Protein AF-A0A7C2E315-F1 (afdb_monomer_lite)

Foldseek 3Di:
DVVVVVVVVVVVLLVLLVVLCVLLVHQSQLLVLQLCLQPNQQLQDADPQGQGGSNRHHPLQLVLLVNPDSSPSNSVSNSSSLLLSLLCVVVVNPNLLSQLCSPVNNVQCVVVVHRHPDPVSVVRSVSSVVSSPDDPDDDDDDPDDDDDDDDDDDDDDDPDPVVVVVSSVVSSVSSVVSVVVSVVVVVVVVVPVPPPDDD

pLDDT: mean 75.52, std 21.6, range [26.78, 97.81]

InterPro domains:
  IPR000189 Prokaryotic transglycosylase, active site [PS00922] (34-62)
  IPR008258 Transglycosylase SLT domain 1 [PF01464] (16-114)
  IPR023346 Lysozyme-like domain superfamily [SSF53955] (12-131)

Radius of gyration: 18.69 Å; chains: 1; bounding box: 43×40×68 Å

Organism: NCBI:txid42838

Structure (mmCIF, N/CA/C/O backbone):
data_AF-A0A7C2E315-F1
#
_entry.id   AF-A0A7C2E315-F1
#
loop_
_atom_site.group_PDB
_atom_site.id
_atom_site.type_symbol
_atom_site.label_atom_id
_atom_site.label_alt_id
_atom_site.label_comp_id
_atom_site.label_asym_id
_atom_site.label_entity_id
_atom_site.label_seq_id
_atom_site.pdbx_PDB_ins_code
_atom_site.Cartn_x
_atom_site.Cartn_y
_atom_site.Cartn_z
_atom_site.occupancy
_atom_site.B_iso_or_equiv
_atom_site.auth_seq_id
_atom_site.auth_comp_id
_atom_site.auth_asym_id
_atom_site.auth_atom_id
_atom_site.pdbx_PDB_model_num
ATOM 1 N N . LEU A 1 1 ? 27.684 11.900 -16.353 1.00 44.31 1 LEU A N 1
ATOM 2 C CA . LEU A 1 1 ? 27.296 10.515 -16.722 1.00 44.31 1 LEU A CA 1
ATOM 3 C C . LEU A 1 1 ? 26.263 9.872 -15.773 1.00 44.31 1 LEU A C 1
ATOM 5 O O . LEU A 1 1 ? 25.508 9.042 -16.247 1.00 44.31 1 LEU A O 1
ATOM 9 N N . ALA A 1 2 ? 26.117 10.285 -14.502 1.00 48.16 2 ALA A N 1
ATOM 10 C CA . ALA A 1 2 ? 25.129 9.702 -13.566 1.00 48.16 2 ALA A CA 1
ATOM 11 C C . ALA A 1 2 ? 23.642 10.093 -13.795 1.00 48.16 2 ALA A C 1
ATOM 13 O O . ALA A 1 2 ? 22.745 9.422 -13.300 1.00 48.16 2 ALA A O 1
ATOM 14 N N . ALA A 1 3 ? 23.353 11.158 -14.552 1.00 44.44 3 ALA A N 1
ATOM 15 C CA . ALA A 1 3 ? 21.984 11.661 -14.755 1.00 44.44 3 ALA A CA 1
ATOM 16 C C . ALA A 1 3 ? 21.168 10.916 -15.838 1.00 44.44 3 ALA A C 1
ATOM 18 O O . ALA A 1 3 ? 19.982 11.202 -16.015 1.00 44.44 3 ALA A O 1
ATOM 19 N N . ALA A 1 4 ? 21.799 10.015 -16.601 1.00 42.25 4 ALA A N 1
ATOM 20 C CA . ALA A 1 4 ? 21.120 9.185 -17.601 1.00 42.25 4 ALA A CA 1
ATOM 21 C C . ALA A 1 4 ? 20.518 7.929 -16.947 1.00 42.25 4 ALA A C 1
ATOM 23 O O . ALA A 1 4 ? 19.310 7.739 -17.013 1.00 42.25 4 ALA A O 1
ATOM 24 N N . SER A 1 5 ? 21.308 7.185 -16.158 1.00 55.22 5 SER A N 1
ATOM 25 C CA . SER A 1 5 ? 20.843 5.958 -15.487 1.00 55.22 5 SER A CA 1
ATOM 26 C C . SER A 1 5 ? 19.710 6.184 -14.478 1.00 55.22 5 SER A C 1
ATOM 28 O O . SER A 1 5 ? 18.857 5.318 -14.307 1.00 55.22 5 SER A O 1
ATOM 30 N N . GLY A 1 6 ? 19.663 7.352 -13.826 1.00 51.91 6 GLY A N 1
ATOM 31 C CA . GLY A 1 6 ? 18.557 7.725 -12.937 1.00 51.91 6 GLY A CA 1
ATOM 32 C C . GLY A 1 6 ? 17.237 7.973 -13.677 1.00 51.91 6 GLY A C 1
ATOM 33 O O . GLY A 1 6 ? 16.180 7.608 -13.169 1.00 51.91 6 GLY A O 1
ATOM 34 N N . ARG A 1 7 ? 17.291 8.540 -14.891 1.00 54.47 7 ARG A N 1
ATOM 35 C CA . ARG A 1 7 ? 16.107 8.751 -15.742 1.00 54.47 7 ARG A CA 1
ATOM 36 C C . ARG A 1 7 ? 15.636 7.456 -16.390 1.00 54.47 7 ARG A C 1
ATOM 38 O O . ARG A 1 7 ? 14.433 7.222 -16.423 1.00 54.47 7 ARG A O 1
ATOM 45 N N . ASP A 1 8 ? 16.562 6.600 -16.810 1.00 60.28 8 ASP A N 1
ATOM 46 C CA . ASP A 1 8 ? 16.239 5.293 -17.387 1.00 60.28 8 ASP A CA 1
ATOM 47 C C . ASP A 1 8 ? 15.566 4.392 -16.336 1.00 60.28 8 ASP A C 1
ATOM 49 O O . ASP A 1 8 ? 14.499 3.835 -16.591 1.00 60.28 8 ASP A O 1
ATOM 53 N N . ASN A 1 9 ? 16.085 4.362 -15.101 1.00 63.56 9 ASN A N 1
ATOM 54 C CA . ASN A 1 9 ? 15.448 3.650 -13.987 1.00 63.56 9 ASN A CA 1
ATOM 55 C C . ASN A 1 9 ? 14.090 4.247 -13.591 1.00 63.56 9 ASN A C 1
ATOM 57 O O . ASN A 1 9 ? 13.151 3.493 -13.350 1.00 63.56 9 ASN A O 1
ATOM 61 N N . ALA A 1 10 ? 13.953 5.577 -13.541 1.00 62.59 10 ALA A N 1
ATOM 62 C CA . ALA A 1 10 ? 12.668 6.217 -13.253 1.00 62.59 10 ALA A CA 1
ATOM 63 C C . ALA A 1 10 ? 11.622 5.905 -14.337 1.00 62.59 10 ALA A C 1
ATOM 65 O O . ALA A 1 10 ? 10.476 5.601 -14.014 1.00 62.59 10 ALA A O 1
ATOM 66 N N . SER A 1 11 ? 12.029 5.902 -15.612 1.00 70.12 11 SER A N 1
ATOM 67 C CA . SER A 1 11 ? 11.163 5.522 -16.732 1.00 70.12 11 SER A CA 1
ATOM 68 C C . SER A 1 11 ? 10.756 4.044 -16.686 1.00 70.12 11 SER A C 1
ATOM 70 O O . SER A 1 11 ? 9.619 3.716 -17.018 1.00 70.12 11 SER A O 1
ATOM 72 N N . GLY A 1 12 ? 11.647 3.164 -16.213 1.00 85.88 12 GLY A N 1
ATOM 73 C CA . GLY A 1 12 ? 11.356 1.749 -15.993 1.00 85.88 12 GLY A CA 1
ATOM 74 C C . GLY A 1 12 ? 10.381 1.525 -14.837 1.00 85.88 12 GLY A C 1
ATOM 75 O O . GLY A 1 12 ? 9.396 0.811 -14.999 1.00 85.88 12 GLY A O 1
ATOM 76 N N . LEU A 1 13 ? 10.593 2.174 -13.687 1.00 89.00 13 LEU A N 1
ATOM 77 C CA . LEU A 1 13 ? 9.667 2.079 -12.553 1.00 89.00 13 LEU A CA 1
ATOM 78 C C . LEU A 1 13 ? 8.276 2.625 -12.888 1.00 89.00 13 LEU A C 1
ATOM 80 O O . LEU A 1 13 ? 7.282 2.025 -12.486 1.00 89.00 13 LEU A O 1
ATOM 84 N N . GLU A 1 14 ? 8.187 3.735 -13.622 1.00 90.62 14 GLU A N 1
ATOM 85 C CA . GLU A 1 14 ? 6.900 4.318 -14.016 1.00 90.62 14 GLU A CA 1
ATOM 86 C C . GLU A 1 14 ? 6.069 3.339 -14.859 1.00 90.62 14 GLU A C 1
ATOM 88 O O . GLU A 1 14 ? 4.866 3.192 -14.634 1.00 90.62 14 GLU A O 1
ATOM 93 N N . GLN A 1 15 ? 6.706 2.610 -15.781 1.00 92.50 15 GLN A N 1
ATOM 94 C CA . GLN A 1 15 ? 6.040 1.561 -16.559 1.00 92.50 15 GLN A CA 1
ATOM 95 C C . GLN A 1 15 ? 5.524 0.434 -15.661 1.00 92.50 15 GLN A C 1
ATOM 97 O O . GLN A 1 15 ? 4.391 -0.014 -15.831 1.00 92.50 15 GLN A O 1
ATOM 102 N N . VAL A 1 16 ? 6.312 0.014 -14.667 1.00 94.81 16 VAL A N 1
ATOM 103 C CA . VAL A 1 16 ? 5.902 -1.021 -13.705 1.00 94.81 16 VAL A CA 1
ATOM 104 C C . VAL A 1 16 ? 4.712 -0.554 -12.865 1.00 94.81 16 VAL A C 1
ATOM 106 O O . VAL A 1 16 ? 3.745 -1.299 -12.719 1.00 94.81 16 VAL A O 1
ATOM 109 N N . PHE A 1 17 ? 4.733 0.683 -12.357 1.00 95.81 17 PHE A N 1
ATOM 110 C CA . PHE A 1 17 ? 3.600 1.261 -11.629 1.00 95.81 17 PHE A CA 1
ATOM 111 C C . PHE A 1 17 ? 2.350 1.356 -12.498 1.00 95.81 17 PHE A C 1
ATOM 113 O O . PHE A 1 17 ? 1.267 1.005 -12.037 1.00 95.81 17 PHE A O 1
ATOM 120 N N . THR A 1 18 ? 2.496 1.793 -13.748 1.00 95.44 18 THR A N 1
ATOM 121 C CA . THR A 1 18 ? 1.385 1.910 -14.700 1.00 95.44 18 THR A CA 1
ATOM 122 C C . THR A 1 18 ? 0.772 0.543 -14.992 1.00 95.44 18 THR A C 1
ATOM 124 O O . THR A 1 18 ? -0.444 0.383 -14.901 1.00 95.44 18 THR A O 1
ATOM 127 N N . ALA A 1 19 ? 1.606 -0.463 -15.267 1.00 94.12 19 ALA A N 1
ATOM 128 C CA . ALA A 1 19 ? 1.161 -1.827 -15.529 1.00 94.12 19 ALA A CA 1
ATOM 129 C C . ALA A 1 19 ? 0.460 -2.444 -14.310 1.00 94.12 19 ALA A C 1
ATOM 131 O O . ALA A 1 19 ? -0.630 -2.996 -14.444 1.00 94.12 19 ALA A O 1
ATOM 132 N N . ALA A 1 20 ? 1.036 -2.309 -13.111 1.00 95.19 20 ALA A N 1
ATOM 133 C CA . ALA A 1 20 ? 0.429 -2.816 -11.883 1.00 95.19 20 ALA A CA 1
ATOM 134 C C . ALA A 1 20 ? -0.887 -2.092 -11.550 1.00 95.19 20 ALA A C 1
ATOM 136 O O . ALA A 1 20 ? -1.881 -2.731 -11.210 1.00 95.19 20 ALA A O 1
ATOM 137 N N . ALA A 1 21 ? -0.927 -0.765 -11.684 1.00 95.38 21 ALA A N 1
ATOM 138 C CA . ALA A 1 21 ? -2.132 0.017 -11.428 1.00 95.38 21 ALA A CA 1
ATOM 139 C C . ALA A 1 21 ? -3.266 -0.356 -12.394 1.00 95.38 21 ALA A C 1
ATOM 141 O O . ALA A 1 21 ? -4.382 -0.617 -11.945 1.00 95.38 21 ALA A O 1
ATOM 142 N N . ALA A 1 22 ? -2.968 -0.471 -13.693 1.00 94.56 22 ALA A N 1
ATOM 143 C CA . ALA A 1 22 ? -3.925 -0.926 -14.698 1.00 94.56 22 ALA A CA 1
ATOM 144 C C . ALA A 1 22 ? -4.424 -2.347 -14.397 1.00 94.56 22 ALA A C 1
ATOM 146 O O . ALA A 1 22 ? -5.629 -2.591 -14.381 1.00 94.56 22 ALA A O 1
ATOM 147 N N . ARG A 1 23 ? -3.503 -3.264 -14.073 1.00 93.56 23 ARG A N 1
ATOM 148 C CA . ARG A 1 23 ? -3.803 -4.667 -13.767 1.00 93.56 23 ARG A CA 1
ATOM 149 C C . ARG A 1 23 ? -4.787 -4.828 -12.616 1.00 93.56 23 ARG A C 1
ATOM 151 O O . ARG A 1 23 ? -5.634 -5.706 -12.682 1.00 93.56 23 ARG A O 1
ATOM 158 N N . PHE A 1 24 ? -4.659 -4.020 -11.565 1.00 92.75 24 PHE A N 1
ATOM 159 C CA . PHE A 1 24 ? -5.459 -4.160 -10.345 1.00 92.75 24 PHE A CA 1
ATOM 160 C C . PHE A 1 24 ? -6.558 -3.100 -10.200 1.00 92.75 24 PHE A C 1
ATOM 162 O O . PHE A 1 24 ? -7.214 -3.050 -9.158 1.00 92.75 24 PHE A O 1
ATOM 169 N N . GLY A 1 25 ? -6.792 -2.270 -11.222 1.00 91.88 25 GLY A N 1
ATOM 170 C CA . GLY A 1 25 ? -7.830 -1.236 -11.195 1.00 91.88 25 GLY A CA 1
ATOM 171 C C . GLY A 1 25 ? -7.580 -0.181 -10.113 1.00 91.88 25 GLY A C 1
ATOM 172 O O . GLY A 1 25 ? -8.470 0.122 -9.315 1.00 91.88 25 GLY A O 1
ATOM 173 N N . LEU A 1 26 ? -6.348 0.326 -10.048 1.00 94.88 26 LEU A N 1
ATOM 174 C CA . LEU A 1 26 ? -5.913 1.382 -9.135 1.00 94.88 26 LEU A CA 1
ATOM 175 C C . LEU A 1 26 ? -5.575 2.656 -9.910 1.00 94.88 26 LEU A C 1
ATOM 177 O O . LEU A 1 26 ? -5.148 2.608 -11.061 1.00 94.88 26 LEU A O 1
ATOM 181 N N . ARG A 1 27 ? -5.669 3.807 -9.238 1.00 94.38 27 ARG A N 1
ATOM 182 C CA . ARG A 1 27 ? -5.036 5.038 -9.726 1.00 94.38 27 ARG A CA 1
ATOM 183 C C . ARG A 1 27 ? -3.519 4.903 -9.589 1.00 94.38 27 ARG A C 1
ATOM 185 O O . ARG A 1 27 ? -3.026 4.582 -8.504 1.00 94.38 27 ARG A O 1
ATOM 192 N N . VAL A 1 28 ? -2.771 5.167 -10.658 1.00 95.44 28 VAL A N 1
ATOM 193 C CA . VAL A 1 28 ? -1.300 5.058 -10.647 1.00 95.44 28 VAL A CA 1
ATOM 194 C C . VAL A 1 28 ? -0.661 6.067 -9.684 1.00 95.44 28 VAL A C 1
ATOM 196 O O . VAL A 1 28 ? 0.362 5.787 -9.059 1.00 95.44 28 VAL A O 1
ATOM 199 N N . GLU A 1 29 ? -1.295 7.223 -9.491 1.00 94.81 29 GLU A N 1
ATOM 200 C CA . GLU A 1 29 ? -0.889 8.254 -8.533 1.00 94.81 29 GLU A CA 1
ATOM 201 C C . GLU A 1 29 ? -0.981 7.749 -7.094 1.00 94.81 29 GLU A C 1
ATOM 203 O O . GLU A 1 29 ? -0.074 7.996 -6.302 1.00 94.81 29 GLU A O 1
ATOM 208 N N . LEU A 1 30 ? -2.037 7.000 -6.757 1.00 95.88 30 LEU A N 1
ATOM 209 C CA . LEU A 1 30 ? -2.201 6.418 -5.425 1.00 95.88 30 LEU A CA 1
ATOM 210 C C . LEU A 1 30 ? -1.118 5.372 -5.150 1.00 95.88 30 LEU A C 1
ATOM 212 O O . LEU A 1 30 ? -0.484 5.403 -4.097 1.00 95.88 30 LEU A O 1
ATOM 216 N N . LEU A 1 31 ? -0.866 4.479 -6.109 1.00 96.88 31 LEU A N 1
ATOM 217 C CA . LEU A 1 31 ? 0.137 3.427 -5.953 1.00 96.88 31 LEU A CA 1
ATOM 218 C C . LEU A 1 31 ? 1.556 4.005 -5.803 1.00 96.88 31 LEU A C 1
ATOM 220 O O . LEU A 1 31 ? 2.302 3.591 -4.914 1.00 96.88 31 LEU A O 1
ATOM 224 N N . ARG A 1 32 ? 1.915 5.018 -6.605 1.00 95.56 32 ARG A N 1
ATOM 225 C CA . ARG A 1 32 ? 3.188 5.743 -6.443 1.00 95.56 32 ARG A CA 1
ATOM 226 C C . ARG A 1 32 ? 3.269 6.498 -5.127 1.00 95.56 32 ARG A C 1
ATOM 228 O O . ARG A 1 32 ? 4.334 6.522 -4.517 1.00 95.56 32 ARG A O 1
ATOM 235 N N . ALA A 1 33 ? 2.177 7.118 -4.691 1.00 95.38 33 ALA A N 1
ATOM 236 C CA . ALA A 1 33 ? 2.135 7.833 -3.423 1.00 95.38 33 ALA A CA 1
ATOM 237 C C . ALA A 1 33 ? 2.406 6.895 -2.239 1.00 95.38 33 ALA A C 1
ATOM 239 O O . ALA A 1 33 ? 3.176 7.261 -1.350 1.00 95.38 33 ALA A O 1
ATOM 240 N N . VAL A 1 34 ? 1.853 5.675 -2.266 1.00 96.88 34 VAL A N 1
ATOM 241 C CA . VAL A 1 34 ? 2.183 4.618 -1.299 1.00 96.88 34 VAL A CA 1
ATOM 242 C C . VAL A 1 34 ? 3.672 4.285 -1.373 1.00 96.88 34 VAL A C 1
ATOM 244 O O . VAL A 1 34 ? 4.375 4.466 -0.386 1.00 96.88 34 VAL A O 1
ATOM 247 N N . ALA A 1 35 ? 4.204 3.919 -2.543 1.00 96.06 35 ALA A N 1
ATOM 248 C CA . ALA A 1 35 ? 5.625 3.577 -2.687 1.00 96.06 35 ALA A CA 1
ATOM 249 C C . ALA A 1 35 ? 6.581 4.693 -2.218 1.00 96.06 35 ALA A C 1
ATOM 251 O O . ALA A 1 35 ? 7.611 4.433 -1.586 1.00 96.06 35 ALA A O 1
ATOM 252 N N . ARG A 1 36 ? 6.231 5.956 -2.494 1.00 94.56 36 ARG A N 1
ATOM 253 C CA . ARG A 1 36 ? 6.987 7.123 -2.031 1.00 94.56 36 ARG A CA 1
ATOM 254 C C . ARG A 1 36 ? 6.934 7.264 -0.514 1.00 94.56 36 ARG A C 1
ATOM 256 O O . ARG A 1 36 ? 7.959 7.566 0.090 1.00 94.56 36 ARG A O 1
ATOM 263 N N . ALA A 1 37 ? 5.766 7.059 0.092 1.00 92.38 37 ALA A N 1
ATOM 264 C CA . ALA A 1 37 ? 5.590 7.128 1.538 1.00 92.38 37 ALA A CA 1
ATOM 265 C C . ALA A 1 37 ? 6.246 5.957 2.286 1.00 92.38 37 ALA A C 1
ATOM 267 O O . ALA A 1 37 ? 6.615 6.144 3.445 1.00 92.38 37 ALA A O 1
ATOM 268 N N . GLU A 1 38 ? 6.380 4.796 1.641 1.00 92.62 38 GLU A N 1
ATOM 269 C CA . GLU A 1 38 ? 6.972 3.585 2.214 1.00 92.62 38 GLU A CA 1
ATOM 270 C C . GLU A 1 38 ? 8.500 3.599 2.174 1.00 92.62 38 GLU A C 1
ATOM 272 O O . GLU A 1 38 ? 9.166 3.449 3.197 1.00 92.62 38 GLU A O 1
ATOM 277 N N . SER A 1 39 ? 9.079 3.781 0.987 1.00 94.25 39 SER A N 1
ATOM 278 C CA . SER A 1 39 ? 10.522 3.598 0.786 1.00 94.25 39 SER A CA 1
ATOM 279 C C . SER A 1 39 ? 11.202 4.760 0.071 1.00 94.25 39 SER A C 1
ATOM 281 O O . SER A 1 39 ? 12.419 4.727 -0.119 1.00 94.25 39 SER A O 1
ATOM 283 N N . GLY A 1 40 ? 10.441 5.762 -0.382 1.00 90.44 40 GLY A N 1
ATOM 284 C CA . GLY A 1 40 ? 10.964 6.783 -1.291 1.00 90.44 40 GLY A CA 1
ATOM 285 C C . GLY A 1 40 ? 11.461 6.179 -2.607 1.00 90.44 40 GLY A C 1
ATOM 286 O O . GLY A 1 40 ? 12.465 6.631 -3.145 1.00 90.44 40 GLY A O 1
ATOM 287 N N . PHE A 1 41 ? 10.784 5.132 -3.090 1.00 93.19 41 PHE A N 1
ATOM 288 C CA . PHE A 1 41 ? 11.155 4.349 -4.273 1.00 93.19 41 PHE A CA 1
ATOM 289 C C . PHE A 1 41 ? 12.450 3.526 -4.154 1.00 93.19 41 PHE A C 1
ATOM 291 O O . PHE A 1 41 ? 12.996 3.088 -5.166 1.00 93.19 41 PHE A O 1
ATOM 298 N N . ASN A 1 42 ? 12.950 3.273 -2.941 1.00 89.88 42 ASN A N 1
ATOM 299 C CA . ASN A 1 42 ? 14.143 2.454 -2.737 1.00 89.88 42 ASN A CA 1
ATOM 300 C C . ASN A 1 42 ? 13.802 0.947 -2.734 1.00 89.88 42 ASN A C 1
ATOM 302 O O . ASN A 1 42 ? 13.247 0.449 -1.751 1.00 89.88 42 ASN A O 1
ATOM 306 N N . PRO A 1 43 ? 14.207 0.167 -3.756 1.00 92.62 43 PRO A N 1
ATOM 307 C CA . PRO A 1 43 ? 13.879 -1.256 -3.831 1.00 92.62 43 PRO A CA 1
ATOM 308 C C . PRO A 1 43 ? 14.660 -2.118 -2.835 1.00 92.62 43 PRO A C 1
ATOM 310 O O . PRO A 1 43 ? 14.328 -3.281 -2.652 1.00 92.62 43 PRO A O 1
ATOM 313 N N . ARG A 1 44 ? 15.691 -1.574 -2.177 1.00 92.88 44 ARG A N 1
ATOM 314 C CA . ARG A 1 44 ? 16.496 -2.272 -1.163 1.00 92.88 44 ARG A CA 1
ATOM 315 C C . ARG A 1 44 ? 16.151 -1.860 0.268 1.00 92.88 44 ARG A C 1
ATOM 317 O O . ARG A 1 44 ? 16.888 -2.201 1.190 1.00 92.88 44 ARG A O 1
ATOM 324 N N . ALA A 1 45 ? 15.073 -1.103 0.465 1.00 91.00 45 ALA A N 1
ATOM 325 C CA . ALA A 1 45 ? 14.662 -0.668 1.791 1.00 91.00 45 ALA A CA 1
ATOM 326 C C . ALA A 1 45 ? 14.282 -1.864 2.680 1.00 91.00 45 ALA A C 1
ATOM 328 O O . ALA A 1 45 ? 13.581 -2.783 2.245 1.00 91.00 45 ALA A O 1
ATOM 329 N N . VAL A 1 46 ? 14.734 -1.821 3.935 1.00 93.69 46 VAL A N 1
ATOM 330 C CA . VAL A 1 46 ? 14.352 -2.763 4.992 1.00 93.69 46 VAL A CA 1
ATOM 331 C C . VAL A 1 46 ? 14.017 -1.965 6.247 1.00 93.69 46 VAL A C 1
ATOM 333 O O . VAL A 1 46 ? 14.865 -1.223 6.748 1.00 93.69 46 VAL A O 1
ATOM 336 N N . SER A 1 47 ? 12.793 -2.093 6.759 1.00 86.62 47 SER A N 1
ATOM 337 C CA . SER A 1 47 ? 12.410 -1.446 8.016 1.00 86.62 47 SER A CA 1
ATOM 338 C C . SER A 1 47 ? 12.943 -2.210 9.229 1.00 86.62 47 SER A C 1
ATOM 340 O O . SER A 1 47 ? 13.306 -3.383 9.152 1.00 86.62 47 SER A O 1
ATOM 342 N N . ARG A 1 48 ? 12.922 -1.572 10.405 1.00 82.38 48 ARG A N 1
ATOM 343 C CA . ARG A 1 48 ? 13.257 -2.239 11.678 1.00 82.38 48 ARG A CA 1
ATOM 344 C C . ARG A 1 48 ? 12.332 -3.418 12.002 1.00 82.38 48 ARG A C 1
ATOM 346 O O . ARG A 1 48 ? 12.753 -4.328 12.702 1.00 82.38 48 ARG A O 1
ATOM 353 N N . ALA A 1 49 ? 11.095 -3.387 11.504 1.00 78.81 49 ALA A N 1
ATOM 354 C CA . ALA A 1 49 ? 10.120 -4.464 11.664 1.00 78.81 49 ALA A CA 1
ATOM 355 C C . ALA A 1 49 ? 10.289 -5.582 10.617 1.00 78.81 49 ALA A C 1
ATOM 357 O O . ALA A 1 49 ? 9.630 -6.611 10.715 1.00 78.81 49 ALA A O 1
ATOM 358 N N . GLY A 1 50 ? 11.176 -5.402 9.631 1.00 87.44 50 GLY A N 1
ATOM 359 C CA . GLY A 1 50 ? 11.448 -6.391 8.591 1.00 87.44 50 GLY A CA 1
ATOM 360 C C . GLY A 1 50 ? 10.615 -6.234 7.320 1.00 87.44 50 GLY A C 1
ATOM 361 O O . GLY A 1 50 ? 10.641 -7.134 6.488 1.00 87.44 50 GLY A O 1
ATOM 362 N N . ALA A 1 51 ? 9.908 -5.117 7.140 1.00 90.94 51 ALA A N 1
ATOM 363 C CA . ALA A 1 51 ? 9.242 -4.795 5.879 1.00 90.94 51 ALA A CA 1
ATOM 364 C C . ALA A 1 51 ? 10.281 -4.571 4.767 1.00 90.94 51 ALA A C 1
ATOM 366 O O . ALA A 1 51 ? 11.324 -3.967 5.020 1.00 90.94 51 ALA A O 1
ATOM 367 N N . GLN A 1 52 ? 10.025 -5.068 3.556 1.00 95.19 52 GLN A N 1
ATOM 368 C CA . GLN A 1 52 ? 11.028 -5.170 2.493 1.00 95.19 52 GLN A CA 1
ATOM 369 C C . GLN A 1 52 ? 10.559 -4.579 1.165 1.00 95.19 52 GLN A C 1
ATOM 371 O O . GLN A 1 52 ? 9.406 -4.731 0.748 1.00 95.19 52 GLN A O 1
ATOM 376 N N . GLY A 1 53 ? 11.508 -3.962 0.466 1.00 95.31 53 GLY A N 1
ATOM 377 C CA . GLY A 1 53 ? 11.318 -3.512 -0.904 1.00 95.31 53 GLY A CA 1
ATOM 378 C C . GLY A 1 53 ? 10.591 -2.181 -1.016 1.00 95.31 53 GLY A C 1
ATOM 379 O O . GLY A 1 53 ? 10.396 -1.456 -0.037 1.00 95.31 53 GLY A O 1
ATOM 380 N N . ILE A 1 54 ? 10.203 -1.858 -2.244 1.00 96.50 54 ILE A N 1
ATOM 381 C CA . ILE A 1 54 ? 9.716 -0.529 -2.607 1.00 96.50 54 ILE A CA 1
ATOM 382 C C . ILE A 1 54 ? 8.340 -0.192 -2.004 1.00 96.50 54 ILE A C 1
ATOM 384 O O . ILE A 1 54 ? 8.091 0.953 -1.631 1.00 96.50 54 ILE A O 1
ATOM 388 N N . MET A 1 55 ? 7.483 -1.199 -1.855 1.00 96.69 55 MET A N 1
ATOM 389 C CA . MET A 1 55 ? 6.155 -1.136 -1.238 1.00 96.69 55 MET A CA 1
ATOM 390 C C . MET A 1 55 ? 6.161 -1.574 0.236 1.00 96.69 55 MET A C 1
ATOM 392 O O . MET A 1 55 ? 5.089 -1.695 0.826 1.00 96.69 55 MET A O 1
ATOM 396 N N . GLN A 1 56 ? 7.347 -1.845 0.807 1.00 96.56 56 GLN A N 1
ATOM 397 C CA . GLN A 1 56 ? 7.550 -2.276 2.198 1.00 96.56 56 GLN A CA 1
ATOM 398 C C . GLN A 1 56 ? 6.602 -3.408 2.630 1.00 96.56 56 GLN A C 1
ATOM 400 O O . GLN A 1 56 ? 5.907 -3.330 3.639 1.00 96.56 56 GLN A O 1
ATOM 405 N N . LEU A 1 57 ? 6.594 -4.504 1.873 1.00 90.81 57 LEU A N 1
ATOM 406 C CA . LEU A 1 57 ? 5.799 -5.677 2.231 1.00 90.81 57 LEU A CA 1
ATOM 407 C C . LEU A 1 57 ? 6.451 -6.432 3.388 1.00 90.81 57 LEU A C 1
ATOM 409 O O . LEU A 1 57 ? 7.659 -6.678 3.378 1.00 90.81 57 LEU A O 1
ATOM 413 N N . MET A 1 58 ? 5.648 -6.846 4.367 1.00 89.62 58 MET A N 1
ATOM 414 C CA . MET A 1 58 ? 6.108 -7.773 5.399 1.00 89.62 58 MET A CA 1
ATOM 415 C C . MET A 1 58 ? 6.412 -9.150 4.782 1.00 89.62 58 MET A C 1
ATOM 417 O O . MET A 1 58 ? 5.729 -9.557 3.838 1.00 89.62 58 MET A O 1
ATOM 421 N N . PRO A 1 59 ? 7.385 -9.921 5.305 1.00 88.88 59 PRO A N 1
ATOM 422 C CA . PRO A 1 59 ? 7.772 -11.202 4.708 1.00 88.88 59 PRO A CA 1
ATOM 423 C C . PRO A 1 59 ? 6.637 -12.238 4.642 1.00 88.88 59 PRO A C 1
ATOM 425 O O . PRO A 1 59 ? 6.609 -13.066 3.731 1.00 88.88 59 PRO A O 1
ATOM 428 N N . GLY A 1 60 ? 5.696 -12.214 5.596 1.00 86.00 60 GLY A N 1
ATOM 429 C CA . GLY A 1 60 ? 4.477 -13.032 5.559 1.00 86.00 60 GLY A CA 1
ATOM 430 C C . GLY A 1 60 ? 3.608 -12.690 4.348 1.00 86.00 60 GLY A C 1
ATOM 431 O O . GLY A 1 60 ? 3.372 -13.547 3.495 1.00 86.00 60 GLY A O 1
ATOM 432 N N . THR A 1 61 ? 3.241 -11.413 4.222 1.00 84.94 61 THR A N 1
ATOM 433 C CA . THR A 1 61 ? 2.460 -10.858 3.107 1.00 84.94 61 THR A CA 1
ATOM 434 C C . THR A 1 61 ? 3.126 -11.098 1.750 1.00 84.94 61 THR A C 1
ATOM 436 O O . THR A 1 61 ? 2.470 -11.542 0.813 1.00 84.94 61 THR A O 1
ATOM 439 N N . ALA A 1 62 ? 4.437 -10.865 1.638 1.00 86.25 62 ALA A N 1
ATOM 440 C CA . ALA A 1 62 ? 5.186 -11.064 0.398 1.00 86.25 62 ALA A CA 1
ATOM 441 C C . ALA A 1 62 ? 5.134 -12.529 -0.070 1.00 86.25 62 ALA A C 1
ATOM 443 O O . ALA A 1 62 ? 4.777 -12.798 -1.217 1.00 86.25 62 ALA A O 1
ATOM 444 N N . ARG A 1 63 ? 5.417 -13.488 0.826 1.00 88.50 63 ARG A N 1
ATOM 445 C CA . ARG A 1 63 ? 5.360 -14.926 0.502 1.00 88.50 63 ARG A CA 1
ATOM 446 C C . ARG A 1 63 ? 3.970 -15.357 0.065 1.00 88.50 63 ARG A C 1
ATOM 448 O O . ARG A 1 63 ? 3.821 -16.073 -0.918 1.00 88.50 63 ARG A O 1
ATOM 455 N N . ALA A 1 64 ? 2.962 -14.908 0.794 1.00 81.75 64 ALA A N 1
ATOM 456 C CA . ALA A 1 64 ? 1.576 -15.191 0.487 1.00 81.75 64 ALA A CA 1
ATOM 457 C C . ALA A 1 64 ? 1.126 -14.662 -0.877 1.00 81.75 64 ALA A C 1
ATOM 459 O O . ALA A 1 64 ? 0.334 -15.305 -1.553 1.00 81.75 64 ALA A O 1
ATOM 460 N N . LEU A 1 65 ? 1.661 -13.517 -1.295 1.00 85.19 65 LEU A N 1
ATOM 461 C CA . LEU A 1 65 ? 1.414 -12.924 -2.606 1.00 85.19 65 LEU A CA 1
ATOM 462 C C . LEU A 1 65 ? 2.281 -13.522 -3.722 1.00 85.19 65 LEU A C 1
ATOM 464 O O . LEU A 1 65 ? 2.240 -13.039 -4.851 1.00 85.19 65 LEU A O 1
ATOM 468 N N . GLY A 1 66 ? 3.064 -14.563 -3.428 1.00 88.75 66 GLY A N 1
ATOM 469 C CA . GLY A 1 66 ? 3.916 -15.235 -4.407 1.00 88.75 66 GLY A CA 1
ATOM 470 C C . GLY A 1 66 ? 5.187 -14.464 -4.768 1.00 88.75 66 GLY A C 1
ATOM 471 O O . GLY A 1 66 ? 5.824 -14.792 -5.768 1.00 88.75 6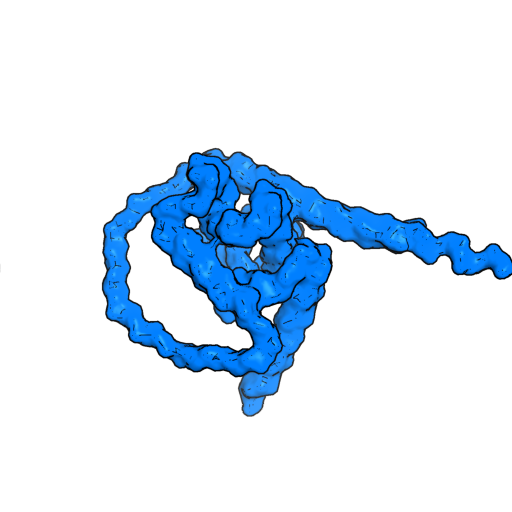6 GLY A O 1
ATOM 472 N N . VAL A 1 67 ? 5.580 -13.463 -3.972 1.00 92.06 67 VAL A N 1
ATOM 473 C CA . VAL A 1 67 ? 6.839 -12.732 -4.167 1.00 92.06 67 VAL A CA 1
ATOM 474 C C . VAL A 1 67 ? 8.007 -13.653 -3.832 1.00 92.06 67 VAL A C 1
ATOM 476 O O . VAL A 1 67 ? 8.135 -14.139 -2.706 1.00 92.06 67 VAL A O 1
ATOM 479 N N . ARG A 1 68 ? 8.885 -13.874 -4.810 1.00 94.50 68 ARG A N 1
ATOM 480 C CA . ARG A 1 68 ? 10.096 -14.693 -4.678 1.00 94.50 68 ARG A CA 1
ATOM 481 C C . ARG A 1 68 ? 11.270 -13.842 -4.226 1.00 94.50 68 ARG A C 1
ATOM 483 O O . ARG A 1 68 ? 12.067 -14.281 -3.401 1.00 94.50 68 ARG A O 1
ATOM 490 N N . ASN A 1 69 ? 11.365 -12.624 -4.755 1.00 95.69 69 ASN A N 1
ATOM 491 C CA . ASN A 1 69 ? 12.373 -11.651 -4.368 1.00 95.69 69 ASN A CA 1
ATOM 492 C C . ASN A 1 69 ? 11.711 -10.324 -3.961 1.00 95.69 69 ASN A C 1
ATOM 494 O O . ASN A 1 69 ? 11.335 -9.539 -4.829 1.00 95.69 69 ASN A O 1
ATOM 498 N N . PRO A 1 70 ? 11.617 -10.006 -2.657 1.00 92.50 70 PRO A N 1
ATOM 499 C CA . PRO A 1 70 ? 10.985 -8.769 -2.203 1.00 92.50 70 PRO A CA 1
ATOM 500 C C . PRO A 1 70 ? 11.787 -7.508 -2.554 1.00 92.50 70 PRO A C 1
ATOM 502 O O . PRO A 1 70 ? 11.253 -6.409 -2.435 1.00 92.50 70 PRO A O 1
ATOM 505 N N . PHE A 1 71 ? 13.037 -7.648 -3.004 1.00 95.25 71 PHE A N 1
ATOM 506 C CA . PHE A 1 71 ? 13.865 -6.541 -3.487 1.00 95.25 71 PHE A CA 1
ATOM 507 C C . PHE A 1 71 ? 13.817 -6.365 -5.008 1.00 95.25 71 PHE A C 1
ATOM 509 O O . PHE A 1 71 ? 14.439 -5.439 -5.531 1.00 95.25 71 PHE A O 1
ATOM 516 N N . ASP A 1 72 ? 13.108 -7.244 -5.724 1.00 95.88 72 ASP A N 1
ATOM 517 C CA . ASP A 1 72 ? 12.781 -7.018 -7.125 1.00 95.88 72 ASP A CA 1
ATOM 518 C C . ASP A 1 72 ? 11.637 -5.988 -7.214 1.00 95.88 72 ASP A C 1
ATOM 520 O O . ASP A 1 72 ? 10.559 -6.223 -6.655 1.00 95.88 72 ASP A O 1
ATOM 524 N N . PRO A 1 73 ? 11.840 -4.830 -7.873 1.00 94.56 73 PRO A N 1
ATOM 525 C CA . PRO A 1 73 ? 10.818 -3.791 -7.937 1.00 94.56 73 PRO A CA 1
ATOM 526 C C . PRO A 1 73 ? 9.533 -4.264 -8.620 1.00 94.56 73 PRO A C 1
ATOM 528 O O . PRO A 1 73 ? 8.455 -3.842 -8.214 1.00 94.56 73 PRO A O 1
ATOM 531 N N . VAL A 1 74 ? 9.627 -5.131 -9.634 1.00 96.00 74 VAL A N 1
ATOM 532 C 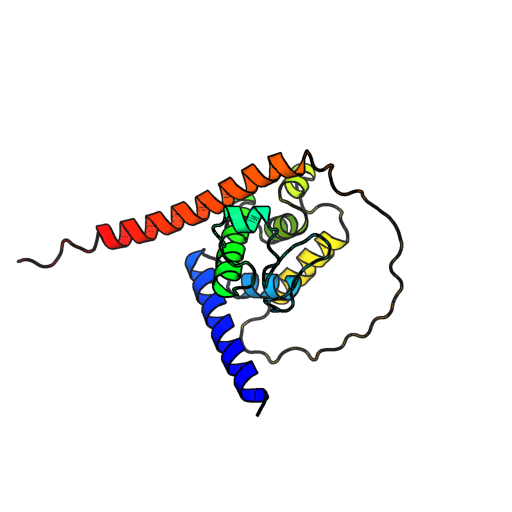CA . VAL A 1 74 ? 8.458 -5.604 -10.383 1.00 96.00 74 VAL A CA 1
ATOM 533 C C . VAL A 1 74 ? 7.604 -6.487 -9.490 1.00 96.00 74 VAL A C 1
ATOM 535 O O . VAL A 1 74 ? 6.428 -6.186 -9.285 1.00 96.00 74 VAL A O 1
ATOM 538 N N . GLU A 1 75 ? 8.195 -7.523 -8.894 1.00 96.12 75 GLU A N 1
ATOM 539 C CA . GLU A 1 75 ? 7.463 -8.426 -8.002 1.00 96.12 75 GLU A CA 1
ATOM 540 C C . GLU A 1 75 ? 6.858 -7.669 -6.809 1.00 96.12 75 GLU A C 1
ATOM 542 O O . GLU A 1 75 ? 5.689 -7.865 -6.470 1.00 96.12 75 GLU A O 1
ATOM 547 N N . ASN A 1 76 ? 7.621 -6.758 -6.198 1.00 97.38 76 ASN A N 1
ATOM 548 C CA . ASN A 1 76 ? 7.179 -6.032 -5.012 1.00 97.38 76 ASN A CA 1
ATOM 549 C C . ASN A 1 76 ? 6.079 -4.993 -5.319 1.00 97.38 76 ASN A C 1
ATOM 551 O O . ASN A 1 7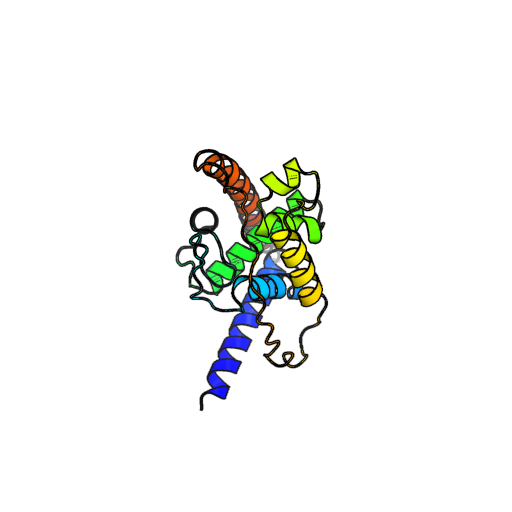6 ? 5.127 -4.884 -4.546 1.00 97.38 76 ASN A O 1
ATOM 555 N N . ILE A 1 77 ? 6.151 -4.274 -6.451 1.00 97.81 77 ILE A N 1
ATOM 556 C CA . ILE A 1 77 ? 5.098 -3.328 -6.872 1.00 97.81 77 ILE A CA 1
ATOM 557 C C . ILE A 1 77 ? 3.809 -4.072 -7.214 1.00 97.81 77 ILE A C 1
ATOM 559 O O . ILE A 1 77 ? 2.743 -3.661 -6.759 1.00 97.81 77 ILE A O 1
ATOM 563 N N . PHE A 1 78 ? 3.883 -5.168 -7.974 1.00 97.06 78 PHE A N 1
ATOM 564 C CA . PHE A 1 78 ? 2.690 -5.942 -8.330 1.00 97.06 78 PHE A CA 1
ATOM 565 C C . PHE A 1 78 ? 2.015 -6.545 -7.095 1.00 97.06 78 PHE A C 1
ATOM 567 O O . PHE A 1 78 ? 0.795 -6.450 -6.959 1.00 97.06 78 PHE A O 1
ATOM 574 N N . ALA A 1 79 ? 2.791 -7.098 -6.161 1.00 95.94 79 ALA A N 1
ATOM 575 C CA . ALA A 1 79 ? 2.249 -7.605 -4.906 1.00 95.94 79 ALA A CA 1
ATOM 576 C C . ALA A 1 79 ? 1.665 -6.482 -4.031 1.00 95.94 79 ALA A C 1
ATOM 578 O O . ALA A 1 79 ? 0.551 -6.615 -3.528 1.00 95.94 79 ALA A O 1
ATOM 579 N N . GLY A 1 80 ? 2.352 -5.343 -3.900 1.00 96.88 80 GLY A N 1
ATOM 580 C CA . GLY A 1 80 ? 1.827 -4.189 -3.164 1.00 96.88 80 GLY A CA 1
ATOM 581 C C . GLY A 1 80 ? 0.545 -3.619 -3.772 1.00 96.88 80 GLY A C 1
ATOM 582 O O . GLY A 1 80 ? -0.379 -3.268 -3.040 1.00 96.88 80 GLY A O 1
ATOM 583 N N . ALA A 1 81 ? 0.436 -3.595 -5.102 1.00 97.56 81 ALA A N 1
ATOM 584 C CA . ALA A 1 81 ? -0.778 -3.198 -5.807 1.00 97.56 81 ALA A CA 1
ATOM 585 C C . ALA A 1 81 ? -1.936 -4.179 -5.559 1.00 97.56 81 ALA A C 1
ATOM 587 O O . ALA A 1 81 ? -3.043 -3.751 -5.225 1.00 97.56 81 ALA A O 1
ATOM 588 N N . ALA A 1 82 ? -1.682 -5.488 -5.643 1.00 94.94 82 ALA A N 1
ATOM 589 C CA . ALA A 1 82 ? -2.675 -6.508 -5.310 1.00 94.94 82 ALA A CA 1
ATOM 590 C C . ALA A 1 82 ? -3.163 -6.368 -3.859 1.00 94.94 82 ALA A C 1
ATOM 592 O O . ALA A 1 82 ? -4.369 -6.408 -3.595 1.00 94.94 82 ALA A O 1
ATOM 593 N N . TYR A 1 83 ? -2.237 -6.138 -2.923 1.00 95.44 83 TYR A N 1
ATOM 594 C CA . TYR A 1 83 ? -2.568 -5.940 -1.517 1.00 95.44 83 TYR A CA 1
ATOM 595 C C . TYR A 1 83 ? -3.415 -4.680 -1.304 1.00 95.44 83 TYR A C 1
ATOM 597 O O . TYR A 1 83 ? -4.496 -4.762 -0.721 1.00 95.44 83 TYR A O 1
ATOM 605 N N . LEU A 1 84 ? -3.008 -3.536 -1.861 1.00 96.19 84 LEU A N 1
ATOM 606 C CA . LEU A 1 84 ? -3.767 -2.286 -1.768 1.00 96.19 84 LEU A CA 1
ATOM 607 C C . LEU A 1 84 ? -5.179 -2.416 -2.360 1.00 96.19 84 LEU A C 1
ATOM 609 O O . LEU A 1 84 ? -6.146 -1.948 -1.757 1.00 96.19 84 LEU A O 1
ATOM 613 N N . ARG A 1 85 ? -5.328 -3.097 -3.504 1.00 96.62 85 ARG A N 1
ATOM 614 C CA . ARG A 1 85 ? -6.643 -3.386 -4.097 1.00 96.62 85 ARG A CA 1
ATOM 615 C C . ARG A 1 85 ? -7.512 -4.233 -3.171 1.00 96.62 85 ARG A C 1
ATOM 617 O O . ARG A 1 85 ? -8.699 -3.943 -3.041 1.00 96.62 85 ARG A O 1
ATOM 624 N N . SER A 1 86 ? -6.940 -5.232 -2.500 1.00 94.19 86 SER A N 1
ATOM 625 C CA . SER A 1 86 ? -7.688 -6.060 -1.543 1.00 94.19 86 SER A CA 1
ATOM 626 C C . SER A 1 86 ? -8.216 -5.246 -0.356 1.00 94.19 86 SER A C 1
ATOM 628 O O . SER A 1 86 ? -9.343 -5.452 0.092 1.00 94.19 86 SER A O 1
ATOM 630 N N . LEU A 1 87 ? -7.444 -4.258 0.106 1.00 92.94 87 LEU A N 1
ATOM 631 C CA . LEU A 1 87 ? -7.864 -3.351 1.170 1.00 92.94 87 LEU A CA 1
ATOM 632 C C . LEU A 1 87 ? -8.955 -2.394 0.683 1.00 92.94 87 LEU A C 1
ATOM 634 O O . LEU A 1 87 ? -9.944 -2.190 1.382 1.00 92.94 87 LEU A O 1
ATOM 638 N N . LEU A 1 88 ? -8.834 -1.860 -0.534 1.00 93.12 88 LEU A N 1
ATOM 639 C CA . LEU A 1 88 ? -9.902 -1.062 -1.139 1.00 93.12 88 LEU A CA 1
ATOM 640 C C . LEU A 1 88 ? -11.195 -1.869 -1.285 1.00 93.12 88 LEU A C 1
ATOM 642 O O . LEU A 1 88 ? -12.252 -1.353 -0.942 1.00 93.12 88 LEU A O 1
ATOM 646 N N . ASP A 1 89 ? -11.132 -3.128 -1.725 1.00 92.50 89 ASP A N 1
ATOM 647 C CA . ASP A 1 89 ? -12.308 -4.011 -1.782 1.00 92.50 89 ASP A CA 1
ATOM 648 C C . ASP A 1 89 ? -12.936 -4.183 -0.393 1.00 92.50 89 ASP A C 1
ATOM 650 O O . ASP A 1 89 ? -14.141 -3.996 -0.223 1.00 92.50 89 ASP A O 1
ATOM 654 N N . ARG A 1 90 ? -12.108 -4.471 0.618 1.00 89.56 90 ARG A N 1
ATOM 655 C CA . ARG A 1 90 ? -12.548 -4.683 2.004 1.00 89.56 90 ARG A CA 1
ATOM 656 C C . ARG A 1 90 ? -13.225 -3.455 2.614 1.00 89.56 90 ARG A C 1
ATOM 658 O O . ARG A 1 90 ? -14.156 -3.609 3.398 1.00 89.56 90 ARG A O 1
ATOM 665 N N . PHE A 1 91 ? -12.766 -2.255 2.267 1.00 87.44 91 PHE A N 1
ATOM 666 C CA . PHE A 1 91 ? -13.286 -0.993 2.800 1.00 87.44 91 PHE A CA 1
ATOM 667 C C . PHE A 1 91 ? -14.160 -0.225 1.793 1.00 87.44 91 PHE A C 1
ATOM 669 O O . PHE A 1 91 ? -14.289 0.996 1.891 1.00 87.44 91 PHE A O 1
ATOM 676 N N . GLY A 1 92 ? -14.771 -0.922 0.826 1.00 88.25 92 GLY A N 1
ATOM 677 C CA . GLY A 1 92 ? -15.789 -0.352 -0.067 1.00 88.25 92 GLY A CA 1
ATOM 678 C C . GLY A 1 92 ? -15.283 0.779 -0.969 1.00 88.25 92 GLY A C 1
ATOM 679 O O . GLY A 1 92 ? -16.023 1.709 -1.272 1.00 88.25 92 GLY A O 1
ATOM 680 N N . GLY A 1 93 ? -14.009 0.739 -1.355 1.00 87.88 93 GLY A N 1
ATOM 681 C CA . GLY A 1 93 ? -13.349 1.763 -2.164 1.00 87.88 93 GLY A CA 1
ATOM 682 C C . GLY A 1 93 ? -12.913 3.007 -1.386 1.00 87.88 93 GLY A C 1
ATOM 683 O O . GLY A 1 93 ? -12.406 3.946 -1.994 1.00 87.88 93 GLY A O 1
ATOM 684 N N . ASN A 1 94 ? -13.068 3.038 -0.058 1.00 91.69 94 ASN A N 1
ATOM 685 C CA . ASN A 1 94 ? -12.615 4.165 0.749 1.00 91.69 94 ASN A CA 1
ATOM 686 C C . ASN A 1 94 ? -11.081 4.171 0.862 1.00 91.69 94 ASN A C 1
ATOM 688 O O . ASN A 1 94 ? -10.499 3.425 1.654 1.00 91.69 94 ASN A O 1
ATOM 692 N N . GLU A 1 95 ? -10.429 5.043 0.089 1.00 93.75 95 GLU A N 1
ATOM 693 C CA . GLU A 1 95 ? -8.967 5.159 0.060 1.00 93.75 95 GLU A CA 1
ATOM 694 C C . GLU A 1 95 ? -8.373 5.469 1.441 1.00 93.75 95 GLU A C 1
ATOM 696 O O . GLU A 1 95 ? -7.364 4.880 1.814 1.00 93.75 95 GLU A O 1
ATOM 701 N N . ALA A 1 96 ? -9.007 6.327 2.244 1.00 92.44 96 ALA A N 1
ATOM 702 C CA . ALA A 1 96 ? -8.481 6.691 3.559 1.00 92.44 96 ALA A CA 1
ATOM 703 C C . ALA A 1 96 ? -8.457 5.493 4.527 1.00 92.44 96 ALA A C 1
ATOM 705 O O . ALA A 1 96 ? -7.487 5.309 5.263 1.00 92.44 96 ALA A O 1
ATOM 706 N N . LEU A 1 97 ? -9.496 4.651 4.500 1.00 91.19 97 LEU A N 1
ATOM 707 C CA . LEU A 1 97 ? -9.552 3.429 5.307 1.00 91.19 97 LEU A CA 1
ATOM 708 C C . LEU A 1 97 ? -8.606 2.347 4.780 1.00 91.19 97 LEU A C 1
ATOM 710 O O . LEU A 1 97 ? -7.941 1.689 5.576 1.00 91.19 97 LEU A O 1
ATOM 714 N N . ALA A 1 98 ? -8.495 2.197 3.458 1.00 94.19 98 ALA A N 1
ATOM 715 C CA . ALA A 1 98 ? -7.555 1.258 2.855 1.00 94.19 98 ALA A CA 1
ATOM 716 C C . ALA A 1 98 ? -6.097 1.621 3.182 1.00 94.19 98 ALA A C 1
ATOM 718 O O . ALA A 1 98 ? -5.318 0.747 3.546 1.00 94.19 98 ALA A O 1
ATOM 719 N N . LEU A 1 99 ? -5.738 2.907 3.135 1.00 95.38 99 LEU A N 1
ATOM 720 C CA . LEU A 1 99 ? -4.409 3.394 3.516 1.00 95.38 99 LEU A CA 1
ATOM 721 C C . LEU A 1 99 ? -4.138 3.237 5.015 1.00 95.38 99 LEU A C 1
ATOM 723 O O . LEU A 1 99 ? -3.037 2.852 5.405 1.00 95.38 99 LEU A O 1
ATOM 727 N N . ALA A 1 100 ? -5.141 3.493 5.860 1.00 90.69 100 ALA A N 1
ATOM 728 C CA . ALA A 1 100 ? -5.024 3.232 7.291 1.00 90.69 100 ALA A CA 1
ATOM 729 C C . ALA A 1 100 ? -4.772 1.742 7.559 1.00 90.69 100 ALA A C 1
ATOM 731 O O . ALA A 1 100 ? -3.917 1.404 8.372 1.00 90.69 100 ALA A O 1
ATOM 732 N N . ALA A 1 101 ? -5.466 0.860 6.838 1.00 91.69 101 ALA A N 1
ATOM 733 C CA . ALA A 1 101 ? -5.289 -0.582 6.944 1.00 91.69 101 ALA A CA 1
ATOM 734 C C . ALA A 1 101 ? -3.944 -1.059 6.385 1.00 91.69 101 ALA A C 1
ATOM 736 O O . ALA A 1 101 ? -3.359 -1.979 6.943 1.00 91.69 101 ALA A O 1
ATOM 737 N N . TYR A 1 102 ? -3.430 -0.421 5.331 1.00 94.06 102 TYR A N 1
ATOM 738 C CA . TYR A 1 102 ? -2.111 -0.732 4.777 1.00 94.06 102 TYR A CA 1
ATOM 739 C C . TYR A 1 102 ? -1.011 -0.475 5.818 1.00 94.06 102 TYR A C 1
ATOM 741 O O . TYR A 1 102 ? -0.084 -1.266 5.949 1.00 94.06 102 TYR A O 1
ATOM 749 N N . ASN A 1 103 ? -1.142 0.604 6.597 1.00 92.81 103 ASN A N 1
ATOM 750 C CA . ASN A 1 103 ? -0.155 1.001 7.601 1.00 92.81 103 ASN A CA 1
ATOM 751 C C . ASN A 1 103 ? -0.331 0.322 8.972 1.00 92.81 103 ASN A C 1
ATOM 753 O O . ASN A 1 103 ? 0.657 -0.073 9.585 1.00 92.81 103 ASN A O 1
ATOM 757 N N . ALA A 1 104 ? -1.564 0.237 9.477 1.00 86.19 104 ALA A N 1
ATOM 758 C CA . ALA A 1 104 ? -1.864 -0.224 10.838 1.00 86.19 104 ALA A CA 1
ATOM 759 C C . ALA A 1 104 ? -2.433 -1.648 10.903 1.00 86.19 104 ALA A C 1
ATOM 761 O O . ALA A 1 104 ? -2.696 -2.152 11.994 1.00 86.19 104 ALA A O 1
ATOM 762 N N . GLY A 1 105 ? -2.665 -2.266 9.748 1.00 89.06 105 GLY A N 1
ATOM 763 C CA . GLY A 1 105 ? -3.393 -3.519 9.621 1.00 89.06 105 GLY A CA 1
ATOM 764 C C . GLY A 1 105 ? -4.915 -3.304 9.525 1.00 89.06 105 GLY A C 1
ATOM 765 O O . GLY A 1 105 ? -5.493 -2.455 10.217 1.00 89.06 105 GLY A O 1
ATOM 766 N N . PRO A 1 106 ? -5.624 -4.078 8.686 1.00 86.56 106 PRO A N 1
ATOM 767 C CA . PRO A 1 106 ? -7.075 -4.009 8.559 1.00 86.56 106 PRO A CA 1
ATOM 768 C C . PRO A 1 106 ? -7.826 -4.459 9.820 1.00 86.56 106 PRO A C 1
ATOM 770 O O . PRO A 1 106 ? -8.967 -4.033 10.016 1.00 86.56 106 PRO A O 1
ATOM 773 N N . GLY A 1 107 ? -7.212 -5.282 10.679 1.00 85.19 107 GLY A N 1
ATOM 774 C CA . GLY A 1 107 ? -7.762 -5.653 11.988 1.00 85.19 107 GLY A CA 1
ATOM 775 C C . GLY A 1 107 ? -7.948 -4.443 12.904 1.00 85.19 107 GLY A C 1
ATOM 776 O O . GLY A 1 107 ? -9.027 -4.243 13.468 1.00 85.19 107 GLY A O 1
ATOM 777 N N . ALA A 1 108 ? -6.950 -3.553 12.955 1.00 85.44 108 ALA A N 1
ATOM 778 C CA . ALA A 1 108 ? -7.038 -2.303 13.703 1.00 85.44 108 ALA A CA 1
ATOM 779 C C . ALA A 1 108 ? -8.163 -1.401 13.169 1.00 85.44 108 ALA A C 1
ATOM 781 O O . ALA A 1 108 ? -8.999 -0.936 13.942 1.00 85.44 108 ALA A O 1
ATOM 782 N N . VAL A 1 109 ? -8.242 -1.197 11.850 1.00 87.88 109 VAL A N 1
ATOM 783 C CA . VAL A 1 109 ? -9.305 -0.377 11.239 1.00 87.88 109 VAL A CA 1
ATOM 784 C C . VAL A 1 109 ? -10.695 -0.951 11.534 1.00 87.88 109 VAL A C 1
ATOM 786 O O . VAL A 1 109 ? -11.605 -0.203 11.888 1.00 87.88 109 VAL A O 1
ATOM 789 N N . ALA A 1 110 ? -10.857 -2.277 11.452 1.00 84.81 110 ALA A N 1
ATOM 790 C CA . ALA A 1 110 ? -12.114 -2.946 11.780 1.00 84.81 110 ALA A CA 1
ATOM 791 C C . ALA A 1 110 ? -12.494 -2.768 13.259 1.00 84.81 110 ALA A C 1
ATOM 793 O O . ALA A 1 110 ? -13.633 -2.420 13.560 1.00 84.81 110 ALA A O 1
ATOM 794 N N . ARG A 1 111 ? -11.535 -2.935 14.179 1.00 87.50 111 ARG A N 1
ATOM 795 C CA . ARG A 1 111 ? -11.746 -2.768 15.624 1.00 87.50 111 ARG A CA 1
ATOM 796 C C . ARG A 1 111 ? -12.175 -1.349 16.004 1.00 87.50 111 ARG A C 1
ATOM 798 O O . ARG A 1 111 ? -12.997 -1.189 16.901 1.00 87.50 111 ARG A O 1
ATOM 805 N N . TYR A 1 112 ? -11.611 -0.331 15.355 1.00 88.06 112 TYR A N 1
ATOM 806 C CA . TYR A 1 112 ? -11.954 1.072 15.614 1.00 88.06 112 TYR A CA 1
ATOM 807 C C . TYR A 1 112 ? -13.144 1.579 14.787 1.00 88.06 112 TYR A C 1
ATOM 809 O O . TYR A 1 112 ? -13.614 2.687 15.038 1.00 88.06 112 TYR A O 1
ATOM 817 N N . GLY A 1 113 ? -13.632 0.807 13.808 1.00 86.00 113 GLY A N 1
ATOM 818 C CA . GLY A 1 113 ? -14.704 1.235 12.901 1.00 86.00 113 GLY A CA 1
ATOM 819 C C . GLY A 1 113 ? -14.323 2.438 12.028 1.00 86.00 113 GLY A C 1
ATOM 820 O O . GLY A 1 113 ? -15.190 3.203 11.613 1.00 86.00 113 GLY A O 1
ATOM 821 N N . GLY A 1 114 ? -13.027 2.649 11.788 1.00 88.50 114 GLY A N 1
ATOM 822 C CA . GLY A 1 114 ? -12.501 3.845 11.138 1.00 88.50 114 GLY A CA 1
ATOM 823 C C . G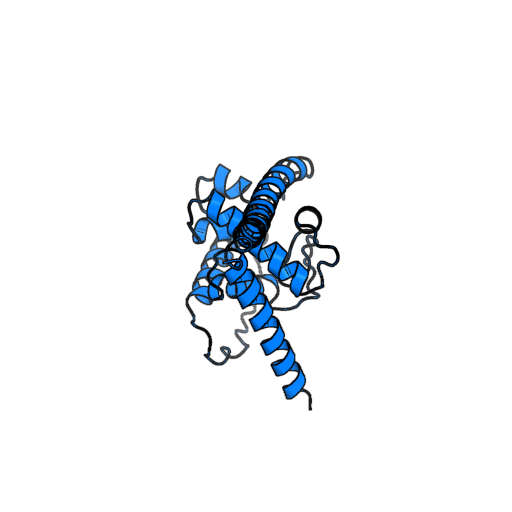LY A 1 114 ? -10.982 3.942 11.250 1.00 88.50 114 GLY A C 1
ATOM 824 O O . GLY A 1 114 ? -10.322 2.995 11.672 1.00 88.50 114 GLY A O 1
ATOM 825 N N . ILE A 1 115 ? -10.413 5.095 10.884 1.00 89.00 115 ILE A N 1
ATOM 826 C CA . ILE A 1 115 ? -8.969 5.335 11.022 1.00 89.00 115 ILE A CA 1
ATOM 827 C C . ILE A 1 115 ? -8.602 5.277 12.516 1.00 89.00 115 ILE A C 1
ATOM 829 O O . ILE A 1 115 ? -9.096 6.116 13.283 1.00 89.00 115 ILE A O 1
ATOM 833 N N . PRO A 1 116 ? -7.729 4.342 12.945 1.00 82.56 116 PRO A N 1
ATOM 834 C CA . PRO A 1 116 ? -7.328 4.233 14.339 1.00 82.56 116 PRO A CA 1
ATOM 835 C C . PRO A 1 116 ? -6.760 5.559 14.872 1.00 82.56 116 PRO A C 1
ATOM 837 O O . PRO A 1 116 ? -6.179 6.349 14.117 1.00 82.56 116 PRO A O 1
ATOM 840 N N . PRO A 1 117 ? -6.883 5.846 16.179 1.00 90.31 117 PRO A N 1
ATOM 841 C CA . PRO A 1 117 ? -6.329 7.048 16.797 1.00 90.31 117 PRO A CA 1
ATOM 842 C C . PRO A 1 117 ? -4.801 6.969 16.982 1.00 90.31 117 PRO A C 1
ATOM 844 O O . PRO A 1 117 ? -4.274 7.464 17.972 1.00 90.31 117 PRO A O 1
ATOM 847 N N . TYR A 1 118 ? -4.091 6.355 16.034 1.00 88.75 118 TYR A N 1
ATOM 848 C CA . TYR A 1 118 ? -2.634 6.272 16.007 1.00 88.75 118 TYR A CA 1
ATOM 849 C C . TYR A 1 118 ? -2.084 7.497 15.266 1.00 88.75 118 TYR A C 1
ATOM 851 O O . TYR A 1 118 ? -2.432 7.696 14.092 1.00 88.75 118 TYR A O 1
ATOM 859 N N . PRO A 1 119 ? -1.271 8.349 15.922 1.00 88.75 119 PRO A N 1
ATOM 860 C CA . PRO A 1 119 ? -0.702 9.537 15.289 1.00 88.75 119 PRO A CA 1
ATOM 861 C C . PRO A 1 119 ? 0.029 9.217 13.981 1.00 88.75 119 PRO A C 1
ATOM 863 O O . PRO A 1 119 ? -0.161 9.908 12.980 1.00 88.75 119 PRO A O 1
ATOM 866 N N . GLU A 1 120 ? 0.795 8.126 13.966 1.00 82.81 120 GLU A N 1
ATOM 867 C CA . GLU A 1 120 ? 1.570 7.659 12.819 1.00 82.81 120 GLU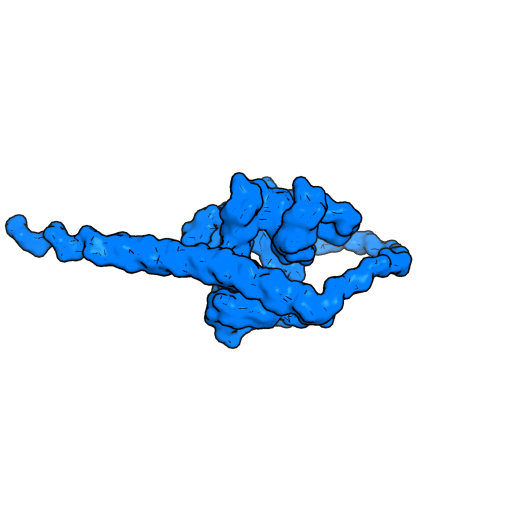 A CA 1
ATOM 868 C C . GLU A 1 120 ? 0.665 7.300 11.639 1.00 82.81 120 GLU A C 1
ATOM 870 O O . GLU A 1 120 ? 0.910 7.745 10.519 1.00 82.81 120 GLU A O 1
ATOM 875 N N . THR A 1 121 ? -0.419 6.560 11.886 1.00 91.06 121 THR A N 1
ATOM 876 C CA . THR A 1 121 ? -1.366 6.141 10.844 1.00 91.06 121 THR A CA 1
ATOM 877 C C . THR A 1 121 ? -2.131 7.323 10.267 1.00 91.06 121 THR A C 1
ATOM 879 O O . THR A 1 121 ? -2.289 7.428 9.053 1.00 91.06 121 THR A O 1
ATOM 882 N N . ARG A 1 122 ? -2.565 8.269 11.105 1.00 91.75 122 ARG A N 1
ATOM 883 C CA . ARG A 1 122 ? -3.233 9.492 10.629 1.00 91.75 122 ARG A CA 1
ATOM 884 C C . ARG A 1 122 ? -2.304 10.339 9.763 1.00 91.75 122 ARG A C 1
ATOM 886 O O . ARG A 1 122 ? -2.713 10.803 8.699 1.00 91.75 122 ARG A O 1
ATOM 893 N N . ALA A 1 123 ? -1.052 10.497 10.192 1.00 87.75 123 ALA A N 1
ATOM 894 C CA . ALA A 1 123 ? -0.034 11.199 9.419 1.00 87.75 123 ALA A CA 1
ATOM 895 C C . ALA A 1 123 ? 0.280 10.476 8.100 1.00 87.75 123 ALA A C 1
ATOM 897 O O . ALA A 1 123 ? 0.427 11.126 7.066 1.00 87.75 123 ALA A O 1
ATOM 898 N N . TYR A 1 124 ? 0.339 9.141 8.118 1.00 90.00 124 TYR A N 1
ATOM 899 C CA . TYR A 1 124 ? 0.532 8.319 6.926 1.00 90.00 124 TYR A CA 1
ATOM 900 C C . TYR A 1 124 ? -0.588 8.534 5.902 1.00 90.00 124 TYR A C 1
ATOM 902 O O . TYR A 1 124 ? -0.303 8.864 4.752 1.00 90.00 124 TYR A O 1
ATOM 910 N N . VAL A 1 125 ? -1.854 8.423 6.324 1.00 93.19 125 VAL A N 1
ATOM 911 C CA . VAL A 1 125 ? -3.018 8.619 5.443 1.00 93.19 125 VAL A CA 1
ATOM 912 C C . VAL A 1 125 ? -2.999 10.016 4.825 1.00 93.19 125 VAL A C 1
ATOM 914 O O . VAL A 1 125 ? -3.103 10.149 3.606 1.00 93.19 125 VAL A O 1
ATOM 917 N N . ALA A 1 126 ? -2.800 11.057 5.640 1.00 90.12 126 ALA A N 1
ATOM 918 C CA . ALA A 1 126 ? -2.729 12.433 5.153 1.00 90.12 126 ALA A CA 1
ATOM 919 C C . ALA A 1 126 ? -1.590 12.628 4.137 1.00 90.12 126 ALA A C 1
ATOM 921 O O . ALA A 1 126 ? -1.788 13.250 3.092 1.00 90.12 126 ALA A O 1
ATOM 922 N N . ARG A 1 127 ? -0.411 12.053 4.412 1.00 91.06 127 ARG A N 1
ATOM 923 C CA . ARG A 1 127 ? 0.753 12.119 3.523 1.00 91.06 127 ARG A CA 1
ATOM 924 C C . ARG A 1 127 ? 0.479 11.449 2.179 1.00 91.06 127 ARG A C 1
ATOM 926 O O . ARG A 1 127 ? 0.740 12.060 1.148 1.00 91.06 127 ARG A O 1
ATOM 933 N N . VAL A 1 128 ? -0.040 10.221 2.172 1.00 93.00 128 VAL A N 1
ATOM 934 C CA . VAL A 1 128 ? -0.291 9.484 0.924 1.00 93.00 128 VAL A CA 1
ATOM 935 C C . VAL A 1 128 ? -1.382 10.157 0.097 1.00 93.00 128 VAL A C 1
ATOM 937 O O . VAL A 1 128 ? -1.193 10.342 -1.102 1.00 93.00 128 VAL A O 1
ATOM 940 N N . LEU A 1 129 ? -2.482 10.597 0.715 1.00 92.00 129 LEU A N 1
ATOM 941 C CA . LEU A 1 129 ? -3.541 11.301 -0.012 1.00 92.00 129 LEU A CA 1
ATOM 942 C C . LEU A 1 129 ? -3.027 12.603 -0.637 1.00 92.00 129 LEU A C 1
ATOM 944 O O . LEU A 1 129 ? -3.277 12.839 -1.818 1.00 92.00 129 LEU A O 1
ATOM 948 N N . GLY A 1 130 ? -2.235 13.385 0.107 1.00 89.69 130 GLY A N 1
ATOM 949 C CA . GLY A 1 130 ? -1.598 14.598 -0.409 1.00 89.69 130 GLY A CA 1
ATOM 950 C C . GLY A 1 130 ? -0.656 14.333 -1.587 1.00 89.69 130 GLY A C 1
ATOM 951 O O . GLY A 1 130 ? -0.690 15.063 -2.572 1.00 89.69 130 GLY A O 1
ATOM 952 N N . LEU A 1 131 ? 0.135 13.256 -1.529 1.00 87.06 131 LEU A N 1
ATOM 953 C CA . LEU A 1 131 ? 0.994 12.827 -2.639 1.00 87.06 131 LEU A CA 1
ATOM 954 C C . LEU A 1 131 ? 0.183 12.325 -3.849 1.00 87.06 131 LEU A C 1
ATOM 956 O O . LEU A 1 131 ? 0.576 12.562 -4.987 1.00 87.06 131 LEU A O 1
ATOM 960 N N . SER A 1 132 ? -0.946 11.648 -3.615 1.00 85.25 132 SER A N 1
ATOM 961 C CA . SER A 1 132 ? -1.777 11.032 -4.664 1.00 85.25 132 SER A CA 1
ATOM 962 C C . SER A 1 132 ? -2.672 12.014 -5.427 1.00 85.25 132 SER A C 1
ATOM 964 O O . SER A 1 132 ? -3.240 11.647 -6.456 1.00 85.25 132 SER A O 1
ATOM 966 N N . GLY A 1 133 ? -2.831 13.236 -4.907 1.00 76.31 133 GLY A N 1
ATOM 967 C CA . GLY A 1 133 ? -3.562 14.329 -5.551 1.00 76.31 133 GLY A CA 1
ATOM 968 C C . GLY A 1 133 ? -2.734 15.106 -6.580 1.00 76.31 133 GLY A C 1
ATOM 969 O O . GLY A 1 133 ? -3.244 16.056 -7.168 1.00 76.31 133 GLY A O 1
ATOM 970 N N . ILE A 1 134 ? -1.466 14.730 -6.793 1.00 54.75 134 ILE A N 1
ATOM 971 C CA . ILE A 1 134 ? -0.556 15.396 -7.730 1.00 54.75 134 ILE A CA 1
ATOM 972 C C . ILE A 1 134 ? -0.499 14.594 -9.048 1.00 54.75 134 ILE A C 1
ATOM 974 O O . ILE A 1 134 ? -0.054 13.444 -9.028 1.00 54.75 134 ILE A O 1
ATOM 978 N N . PRO A 1 135 ? -0.920 15.160 -10.197 1.00 46.28 135 PRO A N 1
ATOM 979 C CA . PRO A 1 135 ? -0.825 14.489 -11.496 1.00 46.28 135 PRO A CA 1
ATOM 980 C C . PRO A 1 135 ? 0.633 14.319 -11.964 1.00 46.28 135 PRO A C 1
ATOM 982 O O . PRO A 1 135 ? 1.518 15.100 -11.606 1.00 46.28 135 PRO A O 1
ATOM 985 N N . ALA A 1 136 ? 0.886 13.296 -12.788 1.00 45.88 136 ALA A N 1
ATOM 986 C CA . ALA A 1 136 ? 2.210 13.011 -13.349 1.00 45.88 136 ALA A CA 1
ATOM 987 C C . ALA A 1 136 ? 2.745 14.194 -14.187 1.00 45.88 136 ALA A C 1
ATOM 989 O O . ALA A 1 136 ? 2.038 14.699 -15.056 1.00 45.88 136 ALA A O 1
ATOM 990 N N . GLY A 1 137 ? 4.003 14.602 -13.963 1.00 48.53 137 GLY A N 1
ATOM 991 C CA . GLY A 1 137 ? 4.709 15.562 -14.829 1.00 48.53 137 GLY A CA 1
ATOM 992 C C . GLY A 1 137 ? 5.224 16.850 -14.176 1.00 48.53 137 GLY A C 1
ATOM 993 O O . GLY A 1 137 ? 5.842 17.652 -14.871 1.00 48.53 137 GLY A O 1
ATOM 994 N N . MET A 1 138 ? 5.036 17.065 -12.870 1.00 43.19 138 MET A N 1
ATOM 995 C CA . MET A 1 138 ? 5.716 18.170 -12.179 1.00 43.19 138 MET A CA 1
ATOM 996 C C . MET A 1 138 ? 7.108 17.759 -11.678 1.00 43.19 138 MET A C 1
ATOM 998 O O . MET A 1 138 ? 7.270 16.631 -11.201 1.00 43.19 138 MET A O 1
ATOM 1002 N N . PRO A 1 139 ? 8.117 18.651 -11.767 1.00 42.06 139 PRO A N 1
ATOM 1003 C CA . PRO A 1 139 ? 9.416 18.405 -11.157 1.00 42.06 139 PRO A CA 1
ATOM 1004 C C . PRO A 1 139 ? 9.239 18.172 -9.656 1.00 42.06 139 PRO A C 1
ATOM 1006 O O . PRO A 1 139 ? 8.399 18.807 -9.016 1.00 42.06 139 PRO A O 1
ATOM 1009 N N . GLU A 1 140 ? 10.021 17.236 -9.113 1.00 39.62 140 GLU A N 1
ATOM 1010 C CA . GLU A 1 140 ? 10.012 16.935 -7.685 1.00 39.62 140 GLU A CA 1
ATOM 1011 C C . GLU A 1 140 ? 10.103 18.227 -6.857 1.00 39.62 140 GLU A C 1
ATOM 1013 O O . GLU A 1 140 ? 10.953 19.074 -7.157 1.00 39.62 140 GLU A O 1
ATOM 1018 N N . PRO A 1 141 ? 9.282 18.399 -5.802 1.00 42.59 141 PRO A N 1
ATOM 1019 C CA . PRO A 1 141 ? 9.544 19.457 -4.842 1.00 42.59 141 PRO A CA 1
ATOM 1020 C C . PRO A 1 141 ? 10.955 19.243 -4.278 1.00 42.59 141 PRO A C 1
ATOM 1022 O O . PRO A 1 141 ? 11.331 18.092 -4.016 1.00 42.59 141 PRO A O 1
ATOM 1025 N N . PRO A 1 142 ? 11.756 20.311 -4.120 1.00 40.00 142 PRO A N 1
ATOM 1026 C CA . PRO A 1 142 ? 13.136 20.171 -3.698 1.00 40.00 142 PRO A CA 1
ATOM 1027 C C . PRO A 1 142 ? 13.176 19.405 -2.379 1.00 40.00 142 PRO A C 1
ATOM 1029 O O . PRO A 1 142 ? 12.466 19.730 -1.424 1.00 40.00 142 PRO A O 1
ATOM 1032 N N . ALA A 1 143 ? 14.014 18.368 -2.338 1.00 50.19 143 ALA A N 1
ATOM 1033 C CA . ALA A 1 143 ? 14.448 17.792 -1.082 1.00 50.19 143 ALA A CA 1
ATOM 1034 C C . ALA A 1 143 ? 14.918 18.953 -0.198 1.00 50.19 143 ALA A C 1
ATOM 1036 O O . ALA A 1 143 ? 15.780 19.708 -0.643 1.00 50.19 143 ALA A O 1
ATOM 1037 N N . GLN A 1 144 ? 14.299 19.092 0.983 1.00 36.78 144 GLN A N 1
ATOM 1038 C CA . GLN A 1 144 ? 14.758 19.705 2.244 1.00 36.78 144 GLN A CA 1
ATOM 1039 C C . GLN A 1 144 ? 13.566 20.370 2.963 1.00 36.78 144 GLN A C 1
ATOM 1041 O O . GLN A 1 144 ? 13.201 21.509 2.691 1.00 36.78 144 GLN A O 1
ATOM 1046 N N . VAL A 1 145 ? 13.011 19.672 3.958 1.00 34.50 145 VAL A N 1
ATOM 1047 C CA . VAL A 1 145 ? 12.553 20.331 5.189 1.00 34.50 145 VAL A CA 1
ATOM 1048 C C . VAL A 1 145 ? 13.359 19.711 6.319 1.00 34.50 145 VAL A C 1
ATOM 1050 O O . VAL A 1 145 ? 13.061 18.631 6.824 1.00 34.50 145 VAL A O 1
ATOM 1053 N N . THR A 1 146 ? 14.448 20.389 6.661 1.00 35.69 146 THR A N 1
ATOM 1054 C CA . THR A 1 146 ? 15.167 20.217 7.917 1.00 35.69 146 THR A CA 1
ATOM 1055 C C . THR A 1 146 ? 14.247 20.641 9.054 1.00 35.69 146 THR A C 1
ATOM 1057 O O . THR A 1 146 ? 13.948 21.822 9.211 1.00 35.69 146 THR A O 1
ATOM 1060 N N . GLY A 1 147 ? 13.796 19.673 9.843 1.00 33.00 147 GLY A N 1
ATOM 1061 C CA . GLY A 1 147 ? 13.068 19.899 11.084 1.00 33.00 147 GLY A CA 1
ATOM 1062 C C . GLY A 1 147 ? 13.578 18.940 12.145 1.00 33.00 147 GLY A C 1
ATOM 1063 O O . GLY A 1 147 ? 12.980 17.899 12.392 1.00 33.00 147 GLY A O 1
ATOM 1064 N N . THR A 1 148 ? 14.721 19.264 12.742 1.00 40.62 148 THR A N 1
ATOM 1065 C CA . THR A 1 148 ? 15.206 18.642 13.975 1.00 40.62 148 THR A CA 1
ATOM 1066 C C . THR A 1 148 ? 14.281 19.038 15.126 1.00 40.62 148 THR A C 1
ATOM 1068 O O . THR A 1 148 ? 14.342 20.167 15.607 1.00 40.62 148 THR A O 1
ATOM 1071 N N . GLY A 1 149 ? 13.433 18.112 15.568 1.00 31.72 149 GLY A N 1
ATOM 1072 C CA . GLY A 1 149 ? 12.674 18.202 16.815 1.00 31.72 149 GLY A CA 1
ATOM 1073 C C . GLY A 1 149 ? 12.709 16.846 17.533 1.00 31.72 149 GLY A C 1
ATOM 1074 O O . GLY A 1 149 ? 12.627 15.823 16.850 1.00 31.72 149 GLY A O 1
ATOM 1075 N N . PRO A 1 150 ? 12.875 16.783 18.868 1.00 36.72 150 PRO A N 1
ATOM 1076 C CA . PRO A 1 150 ? 12.940 15.508 19.580 1.00 36.72 150 PRO A CA 1
ATOM 1077 C C . PRO A 1 150 ? 11.603 14.757 19.502 1.00 36.72 150 PRO A C 1
ATOM 1079 O O . PRO A 1 150 ? 10.547 15.353 19.708 1.00 36.72 150 PRO A O 1
ATOM 1082 N N . LEU A 1 151 ? 11.652 13.441 19.258 1.00 35.44 151 LEU A N 1
ATOM 1083 C CA . LEU A 1 151 ? 10.508 12.548 19.473 1.00 35.44 151 LEU A CA 1
ATOM 1084 C C . LEU A 1 151 ? 10.149 12.515 20.974 1.00 35.44 151 LEU A C 1
ATOM 1086 O O . LEU A 1 151 ? 11.051 12.308 21.791 1.00 35.44 151 LEU A O 1
ATOM 1090 N N . PRO A 1 152 ? 8.866 12.628 21.365 1.00 34.16 152 PRO A N 1
ATOM 1091 C CA . PRO A 1 152 ? 8.437 12.230 22.701 1.00 34.16 152 PRO A CA 1
ATOM 1092 C C . PRO A 1 152 ? 8.438 10.692 22.834 1.00 34.16 152 PRO A C 1
ATOM 1094 O O . PRO A 1 152 ? 8.147 9.991 21.861 1.00 34.16 152 PRO A O 1
ATOM 1097 N N . PRO A 1 153 ? 8.750 10.134 24.019 1.00 42.59 153 PRO A N 1
ATOM 1098 C CA . PRO A 1 153 ? 8.633 8.703 24.266 1.00 42.59 153 PRO A CA 1
ATOM 1099 C C . PRO A 1 153 ? 7.198 8.306 24.652 1.00 42.59 153 PRO A C 1
ATOM 1101 O O . PRO A 1 153 ? 6.509 9.035 25.363 1.00 42.59 153 PRO A O 1
ATOM 1104 N N . GLY A 1 154 ? 6.806 7.094 24.253 1.00 31.73 154 GLY A N 1
ATOM 1105 C CA . GLY A 1 154 ? 5.599 6.388 24.703 1.00 31.73 154 GLY A CA 1
ATOM 1106 C C . GLY A 1 154 ? 4.655 6.105 23.530 1.00 31.73 154 GLY A C 1
ATOM 1107 O O . GLY A 1 154 ? 4.141 7.027 22.923 1.00 31.73 154 GLY A O 1
ATOM 1108 N N . GLY A 1 155 ? 4.390 4.873 23.106 1.00 34.28 155 GLY A N 1
ATOM 1109 C CA . GLY A 1 155 ? 4.447 3.606 23.823 1.00 34.28 155 GLY A CA 1
ATOM 1110 C C . GLY A 1 155 ? 3.073 2.949 23.732 1.00 34.28 155 GLY A C 1
ATOM 1111 O O . GLY A 1 155 ? 2.274 3.064 24.651 1.00 34.28 155 GLY A O 1
ATOM 1112 N N . ALA A 1 156 ? 2.811 2.252 22.629 1.00 35.41 156 ALA A N 1
ATOM 1113 C CA . ALA A 1 156 ? 1.818 1.188 22.582 1.00 35.41 156 ALA A CA 1
ATOM 1114 C C . ALA A 1 156 ? 2.543 -0.069 22.100 1.00 35.41 156 ALA A C 1
ATOM 1116 O O . ALA A 1 156 ? 3.244 -0.041 21.088 1.00 35.41 156 ALA A O 1
ATOM 1117 N N . ALA A 1 157 ? 2.455 -1.140 22.885 1.00 34.31 157 ALA A N 1
ATOM 1118 C CA . ALA A 1 157 ? 3.089 -2.404 22.551 1.00 34.31 157 ALA A CA 1
ATOM 1119 C C . ALA A 1 157 ? 2.500 -2.955 21.239 1.00 34.31 157 ALA A C 1
ATOM 1121 O O . ALA A 1 157 ? 1.279 -2.894 21.066 1.00 34.31 157 ALA A O 1
ATOM 1122 N N . PRO A 1 158 ? 3.327 -3.511 20.333 1.00 41.84 158 PRO A N 1
ATOM 1123 C CA . PRO A 1 158 ? 2.806 -4.276 19.209 1.00 41.84 158 PRO A CA 1
ATOM 1124 C C . PRO A 1 158 ? 1.976 -5.463 19.735 1.00 41.84 158 PRO A C 1
ATOM 1126 O O . PRO A 1 158 ? 2.259 -5.960 20.835 1.00 41.84 158 PRO A O 1
ATOM 1129 N N . PRO A 1 159 ? 0.954 -5.923 18.990 1.00 42.38 159 PRO A N 1
ATOM 1130 C CA . PRO A 1 159 ? 0.185 -7.101 19.376 1.00 42.38 159 PRO A CA 1
ATOM 1131 C C . PRO A 1 159 ? 1.118 -8.295 19.612 1.00 42.38 159 PRO A C 1
ATOM 1133 O O . PRO A 1 159 ? 2.164 -8.442 18.972 1.00 42.38 159 PRO A O 1
ATOM 1136 N N . LYS A 1 160 ? 0.758 -9.145 20.583 1.00 33.34 160 LYS A N 1
ATOM 1137 C CA . LYS A 1 160 ? 1.525 -10.357 20.897 1.00 33.34 160 LYS A CA 1
ATOM 1138 C C . LYS A 1 160 ? 1.600 -11.228 19.642 1.00 33.34 160 LYS A C 1
ATOM 1140 O O . LYS A 1 160 ? 0.609 -11.388 18.941 1.00 33.34 160 LYS A O 1
ATOM 1145 N N . ALA A 1 161 ? 2.756 -11.850 19.411 1.00 33.53 161 ALA A N 1
ATOM 1146 C CA . ALA A 1 161 ? 3.080 -12.626 18.206 1.00 33.53 161 ALA A CA 1
ATOM 1147 C C . ALA A 1 161 ? 2.047 -13.705 17.797 1.00 33.53 161 ALA A C 1
ATOM 1149 O O . ALA A 1 161 ? 2.052 -14.146 16.655 1.00 33.53 161 ALA A O 1
ATOM 1150 N N . ALA A 1 162 ? 1.159 -14.120 18.706 1.00 26.78 162 ALA A N 1
ATOM 1151 C CA . ALA A 1 162 ? 0.088 -15.078 18.444 1.00 26.78 162 ALA A CA 1
ATOM 1152 C C . ALA A 1 162 ? -1.181 -14.474 17.795 1.00 26.78 162 ALA A C 1
ATOM 1154 O O . ALA A 1 162 ? -1.981 -15.221 17.248 1.00 26.78 162 ALA A O 1
ATOM 1155 N N . GLU A 1 163 ? -1.379 -13.154 17.836 1.00 42.12 163 GLU A N 1
ATOM 1156 C CA . GLU A 1 163 ? -2.500 -12.460 17.166 1.00 42.12 163 GLU A CA 1
ATOM 1157 C C . GLU A 1 163 ? -2.157 -12.126 15.703 1.00 42.12 163 GLU A C 1
ATOM 1159 O O . GLU A 1 163 ? -3.004 -12.227 14.819 1.00 42.12 163 GLU A O 1
ATOM 1164 N N . VAL A 1 164 ? -0.872 -11.864 15.435 1.00 46.31 164 VAL A N 1
ATOM 1165 C CA . VAL A 1 164 ? -0.311 -11.579 14.101 1.00 46.31 164 VAL A CA 1
ATOM 1166 C C . VAL A 1 164 ? -0.573 -12.724 13.106 1.00 46.31 164 VAL A C 1
ATOM 1168 O O . VAL A 1 164 ? -0.922 -12.481 11.959 1.00 46.31 164 VAL A O 1
ATOM 1171 N N . ILE A 1 165 ? -0.493 -13.981 13.551 1.00 44.38 165 ILE A N 1
ATOM 1172 C CA . ILE A 1 165 ? -0.647 -15.174 12.693 1.00 44.38 165 ILE A CA 1
ATOM 1173 C C . ILE A 1 165 ? -2.084 -15.428 12.205 1.00 44.38 165 ILE A C 1
ATOM 1175 O O . ILE A 1 165 ? -2.263 -16.011 11.136 1.00 44.38 165 ILE A O 1
ATOM 1179 N N . ALA A 1 166 ? -3.113 -15.016 12.953 1.00 37.53 166 ALA A N 1
ATOM 1180 C CA . ALA A 1 166 ? -4.507 -15.196 12.533 1.00 37.53 166 ALA A CA 1
ATOM 1181 C C . ALA A 1 166 ? -4.976 -14.069 11.595 1.00 37.53 166 ALA A C 1
ATOM 1183 O O . ALA A 1 166 ? -5.741 -14.317 10.659 1.00 37.53 166 ALA A O 1
ATOM 1184 N N . GLU A 1 167 ? -4.491 -12.843 11.812 1.00 50.31 167 GLU A N 1
ATOM 1185 C CA . GLU A 1 167 ? -4.799 -11.691 10.958 1.00 50.31 167 GLU A CA 1
ATOM 1186 C C . GLU A 1 167 ? -4.091 -11.785 9.599 1.00 50.31 167 GLU A C 1
ATOM 1188 O O . GLU A 1 167 ? -4.758 -11.600 8.573 1.00 50.31 167 GLU A O 1
ATOM 1193 N N . GLU A 1 168 ? -2.820 -12.222 9.578 1.00 52.19 168 GLU A N 1
ATOM 1194 C CA . GLU A 1 168 ? -2.059 -12.497 8.351 1.00 52.19 168 GLU A CA 1
ATOM 1195 C C . GLU A 1 168 ? -2.831 -13.445 7.417 1.00 52.19 168 GLU A C 1
ATOM 1197 O O . GLU A 1 168 ? -2.951 -13.173 6.228 1.00 52.19 168 GLU A O 1
ATOM 1202 N N . ALA A 1 169 ? -3.443 -14.522 7.922 1.00 48.75 169 ALA A N 1
ATOM 1203 C CA . ALA A 1 169 ? -4.167 -15.475 7.073 1.00 48.75 169 ALA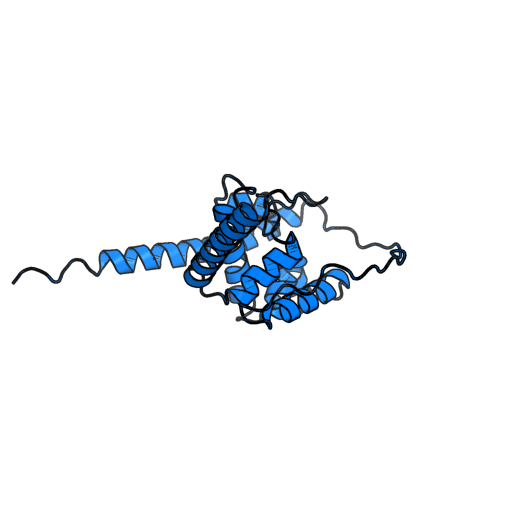 A CA 1
ATOM 1204 C C . ALA A 1 169 ? -5.362 -14.842 6.329 1.00 48.75 169 ALA A C 1
ATOM 1206 O O . ALA A 1 169 ? -5.596 -15.147 5.159 1.00 48.75 169 ALA A O 1
ATOM 1207 N N . SER A 1 170 ? -6.103 -13.932 6.972 1.00 53.69 170 SER A N 1
ATOM 1208 C CA . SER A 1 170 ? -7.234 -13.237 6.335 1.00 53.69 170 SER A CA 1
ATOM 1209 C C . SER A 1 170 ? -6.784 -12.180 5.318 1.00 53.69 170 SER A C 1
ATOM 1211 O O . SER A 1 170 ? -7.421 -12.010 4.276 1.00 53.69 170 SER A O 1
ATOM 1213 N N . GLU A 1 171 ? -5.662 -11.505 5.588 1.00 62.00 171 GLU A N 1
ATOM 1214 C CA . GLU A 1 171 ? -5.021 -10.548 4.678 1.00 62.00 171 GLU A CA 1
ATOM 1215 C C . GLU A 1 171 ? -4.519 -11.245 3.417 1.00 62.00 171 GLU A C 1
ATOM 1217 O O . GLU A 1 171 ? -4.769 -10.806 2.294 1.00 62.00 171 GLU A O 1
ATOM 1222 N N . VAL A 1 172 ? -3.874 -12.390 3.621 1.00 58.84 172 VAL A N 1
ATOM 1223 C CA . VAL A 1 172 ? -3.349 -13.258 2.577 1.00 58.84 172 VAL A CA 1
ATOM 1224 C C . VAL A 1 172 ? -4.466 -13.817 1.708 1.00 58.84 172 VAL A C 1
ATOM 1226 O O . VAL A 1 172 ? -4.362 -13.755 0.487 1.00 58.84 172 VAL A O 1
ATOM 1229 N N . LEU A 1 173 ? -5.564 -14.300 2.296 1.00 61.34 173 LEU A N 1
ATOM 1230 C CA . LEU A 1 173 ? -6.708 -14.805 1.533 1.00 61.34 173 LEU A CA 1
ATOM 1231 C C . LEU A 1 173 ? -7.390 -13.708 0.707 1.00 61.34 173 LEU A C 1
ATOM 1233 O O . LEU A 1 173 ? -7.742 -13.951 -0.447 1.00 61.34 173 LEU A O 1
ATOM 1237 N N . GLY A 1 174 ? -7.544 -12.500 1.258 1.00 60.50 174 GLY A N 1
ATOM 1238 C CA . GLY A 1 174 ? -8.106 -11.365 0.525 1.00 60.50 174 GLY A CA 1
ATOM 1239 C C . GLY A 1 174 ? -7.242 -10.966 -0.672 1.00 60.50 174 GLY A C 1
ATOM 1240 O O . GLY A 1 174 ? -7.745 -10.811 -1.786 1.00 60.50 174 GLY A O 1
ATOM 1241 N N . ALA A 1 175 ? -5.931 -10.860 -0.466 1.00 62.03 175 ALA A N 1
ATOM 1242 C CA . ALA A 1 175 ? -4.998 -10.492 -1.521 1.00 62.03 175 ALA A CA 1
ATOM 1243 C C . ALA A 1 175 ? -4.842 -11.603 -2.578 1.00 62.03 175 ALA A C 1
ATOM 1245 O O . ALA A 1 175 ? -4.842 -11.321 -3.777 1.00 62.03 175 ALA A O 1
ATOM 1246 N N . LEU A 1 176 ? -4.832 -12.874 -2.165 1.00 67.81 176 LEU A N 1
ATOM 1247 C CA . LEU A 1 176 ? -4.879 -14.021 -3.073 1.00 67.81 176 LEU A CA 1
ATOM 1248 C C . LEU A 1 176 ? -6.162 -14.029 -3.906 1.00 67.81 176 LEU A C 1
ATOM 1250 O O . LEU A 1 176 ? -6.087 -14.226 -5.115 1.00 67.81 176 LEU A O 1
ATOM 1254 N N . ALA A 1 177 ? -7.329 -13.768 -3.312 1.00 67.19 177 ALA A N 1
ATOM 1255 C CA . ALA A 1 177 ? -8.589 -13.703 -4.052 1.00 67.19 177 ALA A CA 1
ATOM 1256 C C . ALA A 1 177 ? -8.574 -12.609 -5.137 1.00 67.19 177 ALA A C 1
ATOM 1258 O O . ALA A 1 177 ? -9.130 -12.814 -6.218 1.00 67.19 177 ALA A O 1
ATOM 1259 N N . VAL A 1 178 ? -7.907 -11.473 -4.888 1.00 65.38 178 VAL A N 1
ATOM 1260 C CA . VAL A 1 178 ? -7.673 -10.436 -5.908 1.00 65.38 178 VAL A CA 1
ATOM 1261 C C . VAL A 1 178 ? -6.797 -10.983 -7.033 1.00 65.38 178 VAL A C 1
ATOM 1263 O O . VAL A 1 178 ? -7.204 -10.925 -8.192 1.00 65.38 178 VAL A O 1
ATOM 1266 N N . VAL A 1 179 ? -5.634 -11.560 -6.711 1.00 70.00 179 VAL A N 1
ATOM 1267 C CA . VAL A 1 179 ? -4.722 -12.139 -7.715 1.00 70.00 179 VAL A CA 1
ATOM 1268 C C . VAL A 1 179 ? -5.438 -13.196 -8.564 1.00 70.00 179 VAL A C 1
ATOM 1270 O O . VAL A 1 179 ? -5.354 -13.152 -9.790 1.00 70.00 179 VAL A O 1
ATOM 1273 N N . TRP A 1 180 ? -6.207 -14.088 -7.937 1.00 63.28 180 TRP A N 1
ATOM 1274 C CA . TRP A 1 180 ? -6.972 -15.137 -8.614 1.00 63.28 180 TRP A CA 1
ATOM 1275 C C . TRP A 1 180 ? -8.076 -14.591 -9.515 1.00 63.28 180 TRP A C 1
ATOM 1277 O O . TRP A 1 180 ? -8.194 -15.030 -10.657 1.00 63.28 180 TRP A O 1
ATOM 1287 N N . ARG A 1 181 ? -8.862 -13.615 -9.049 1.00 71.94 181 ARG A N 1
ATOM 1288 C CA . ARG A 1 181 ? -9.930 -13.000 -9.853 1.00 71.94 181 ARG A CA 1
ATOM 1289 C C . ARG A 1 181 ? -9.376 -12.369 -11.128 1.00 71.94 181 ARG A C 1
ATOM 1291 O O . ARG A 1 181 ? -9.932 -12.561 -12.205 1.00 71.94 181 ARG A O 1
ATOM 1298 N N . TYR A 1 182 ? -8.263 -11.659 -11.000 1.00 65.38 182 TYR A N 1
ATOM 1299 C CA . TYR A 1 182 ? -7.599 -11.019 -12.124 1.00 65.38 182 TYR A CA 1
ATOM 1300 C C . TYR A 1 182 ? -6.864 -12.030 -13.019 1.00 65.38 182 TYR A C 1
ATOM 1302 O O . TYR A 1 182 ? -6.775 -11.827 -14.227 1.00 65.38 182 TYR A O 1
ATOM 1310 N N . ALA A 1 183 ? -6.310 -13.121 -12.489 1.00 67.19 183 ALA A N 1
ATOM 1311 C CA . ALA A 1 183 ? -5.726 -14.188 -13.310 1.00 67.19 183 ALA A CA 1
ATOM 1312 C C . ALA A 1 183 ? -6.801 -14.939 -14.118 1.00 67.19 183 ALA A C 1
ATOM 1314 O O . ALA A 1 183 ? -6.604 -15.221 -15.298 1.00 67.19 183 ALA A O 1
ATOM 1315 N N . LEU A 1 184 ? -7.962 -15.196 -13.509 1.00 63.66 184 LEU A N 1
ATOM 1316 C CA . LEU A 1 184 ? -9.093 -15.840 -14.169 1.00 63.66 184 LEU A CA 1
ATOM 1317 C C . LEU A 1 184 ? -9.709 -14.953 -15.259 1.00 63.66 184 LEU A C 1
ATOM 1319 O O . LEU A 1 184 ? -10.079 -15.470 -16.307 1.00 63.66 184 LEU A O 1
ATOM 1323 N N . SER A 1 185 ? -9.789 -13.632 -15.055 1.00 59.00 185 SER A N 1
ATOM 1324 C CA . SER A 1 185 ? -10.297 -12.724 -16.092 1.00 59.00 185 SER A CA 1
ATOM 1325 C C . SER A 1 185 ? -9.421 -12.733 -17.348 1.00 59.00 185 SER A C 1
ATOM 1327 O O . SER A 1 185 ? -9.957 -12.775 -18.448 1.00 59.00 185 SER A O 1
ATOM 1329 N N . GLU A 1 186 ? -8.091 -12.763 -17.200 1.00 59.75 186 GLU A N 1
ATOM 1330 C CA . GLU A 1 186 ? -7.162 -12.900 -18.337 1.00 59.75 186 GLU A CA 1
ATOM 1331 C C . GLU A 1 186 ? -7.358 -14.236 -19.061 1.00 59.75 186 GLU A C 1
ATOM 1333 O O . GLU A 1 186 ? -7.428 -14.270 -20.288 1.00 59.75 186 GLU A O 1
ATOM 1338 N N . TYR A 1 187 ? -7.499 -15.334 -18.310 1.00 65.62 187 TYR A N 1
ATOM 1339 C CA . TYR A 1 187 ? -7.751 -16.658 -18.880 1.00 65.62 187 TYR A CA 1
ATOM 1340 C C . TYR A 1 187 ? -9.070 -16.707 -19.666 1.00 65.62 187 TYR A C 1
ATOM 1342 O O . TYR A 1 187 ? -9.099 -17.204 -20.788 1.00 65.62 187 TYR A O 1
ATOM 1350 N N . LEU A 1 188 ? -10.155 -16.159 -19.113 1.00 63.91 188 LEU A N 1
ATOM 1351 C CA . LEU A 1 188 ? -11.470 -16.156 -19.761 1.00 63.91 188 LEU A CA 1
ATOM 1352 C C . LEU A 1 188 ? -11.524 -15.242 -20.995 1.00 63.91 188 LEU A C 1
ATOM 1354 O O . LEU A 1 188 ? -12.184 -15.592 -21.972 1.00 63.91 188 LEU A O 1
ATOM 1358 N N . LEU A 1 189 ? -10.806 -14.114 -20.989 1.00 59.66 189 LEU A N 1
ATOM 1359 C CA . LEU A 1 189 ? -10.674 -13.251 -22.170 1.00 59.66 189 LEU A CA 1
ATOM 1360 C C . LEU A 1 189 ? -9.944 -13.965 -23.318 1.00 59.66 189 LEU A C 1
ATOM 1362 O O . LEU A 1 189 ? -10.369 -13.869 -24.464 1.00 59.66 189 LEU A O 1
ATOM 1366 N N . HIS A 1 190 ? -8.892 -14.735 -23.023 1.00 59.72 190 HIS A N 1
ATOM 1367 C CA . HIS A 1 190 ? -8.160 -15.488 -24.050 1.00 59.72 190 HIS A CA 1
ATOM 1368 C C . HIS A 1 190 ? -8.893 -16.759 -24.500 1.00 59.72 190 HIS A C 1
ATOM 1370 O O . HIS A 1 190 ? -8.785 -17.147 -25.659 1.00 59.72 190 HIS A O 1
ATOM 1376 N N . ALA A 1 191 ? -9.665 -17.397 -23.617 1.00 62.94 191 ALA A N 1
ATOM 1377 C CA . ALA A 1 191 ? -10.429 -18.600 -23.945 1.00 62.94 191 ALA A CA 1
ATOM 1378 C C . ALA A 1 191 ? -11.662 -18.331 -24.831 1.00 62.94 191 ALA A C 1
ATOM 1380 O O . ALA A 1 191 ? -12.184 -19.264 -25.429 1.00 62.94 191 ALA A O 1
ATOM 1381 N N . THR A 1 192 ? -12.133 -17.083 -24.919 1.00 58.34 192 THR A N 1
ATOM 1382 C CA . THR A 1 192 ? -13.342 -16.709 -25.681 1.00 58.34 192 THR A CA 1
ATOM 1383 C C . THR A 1 192 ? -13.054 -16.006 -27.011 1.00 58.34 192 THR A C 1
ATOM 1385 O O . THR A 1 192 ? -13.953 -15.888 -27.834 1.00 58.34 192 THR A O 1
ATOM 1388 N N . GLY A 1 193 ? -11.810 -15.589 -27.270 1.00 54.62 193 GLY A N 1
ATOM 1389 C CA . GLY A 1 193 ? -11.406 -14.925 -28.519 1.00 54.62 193 GLY A CA 1
ATOM 1390 C C . GLY A 1 193 ? -10.976 -15.859 -29.660 1.00 54.62 193 GLY A C 1
ATOM 1391 O O . GLY A 1 193 ? -10.375 -15.386 -30.618 1.00 54.62 193 GLY A O 1
ATOM 1392 N N . GLY A 1 194 ? -11.208 -17.172 -29.545 1.00 49.94 194 GLY A N 1
ATOM 1393 C CA . GLY A 1 194 ? -10.646 -18.190 -30.444 1.00 49.94 194 GLY A CA 1
ATOM 1394 C C . GLY A 1 194 ? -11.595 -18.821 -31.471 1.00 49.94 194 GLY A C 1
ATOM 1395 O O . GLY A 1 194 ? -11.165 -19.753 -32.142 1.00 49.94 194 GLY A O 1
ATOM 1396 N N . GLU A 1 195 ? -12.852 -18.378 -31.602 1.00 55.06 195 GLU A N 1
ATOM 1397 C CA . GLU A 1 195 ? -13.852 -19.068 -32.450 1.00 55.06 195 GLU A CA 1
ATOM 1398 C C . GLU A 1 195 ? -14.380 -18.277 -33.667 1.00 55.06 195 GLU A C 1
ATOM 1400 O O . GLU A 1 195 ? -15.270 -18.765 -34.357 1.00 55.06 195 GLU A O 1
ATOM 1405 N N . GLU A 1 196 ? -13.820 -17.116 -34.021 1.00 55.38 196 GLU A N 1
ATOM 1406 C CA . GLU A 1 196 ? -14.245 -16.365 -35.222 1.00 55.38 196 GLU A CA 1
ATOM 1407 C C . GLU A 1 196 ? -13.128 -16.218 -36.269 1.00 55.38 196 GLU A C 1
ATOM 1409 O O . GLU A 1 196 ? -12.711 -15.112 -36.586 1.00 55.38 196 GLU A O 1
ATOM 1414 N N . GLU A 1 197 ? -12.648 -17.326 -36.845 1.00 53.78 197 GLU A N 1
ATOM 1415 C CA . GLU A 1 197 ? -12.051 -17.285 -38.194 1.00 53.78 197 GLU A CA 1
ATOM 1416 C C . GLU A 1 197 ? -12.078 -18.666 -38.883 1.00 53.78 197 GLU A C 1
ATOM 1418 O O . GLU A 1 197 ? -11.054 -19.298 -39.129 1.00 53.78 197 GLU A O 1
ATOM 1423 N N . SER A 1 198 ? -13.275 -19.166 -39.210 1.00 52.75 198 SER A N 1
ATOM 1424 C CA . SER A 1 198 ? -13.431 -20.069 -40.360 1.00 52.75 198 SER A CA 1
ATOM 1425 C C . SER A 1 198 ? -14.854 -20.018 -40.923 1.00 52.75 198 SER A C 1
ATOM 1427 O O . SER A 1 198 ? -15.737 -20.740 -40.456 1.00 52.75 198 SER A O 1
ATOM 1429 N N . SER A 1 199 ? -15.082 -19.175 -41.932 1.00 51.88 199 SER A N 1
ATOM 1430 C CA . SER A 1 199 ? -16.041 -19.382 -43.035 1.00 51.88 199 SER A CA 1
ATOM 1431 C C . SER A 1 199 ? -15.830 -18.329 -44.115 1.00 51.88 199 SER A C 1
ATOM 1433 O O . SER A 1 199 ? -15.784 -17.134 -43.757 1.00 51.88 199 SER A O 1
#

Sequence (199 aa):
LAAASGRDNASGLEQVFTAAAARFGLRVELLRAVARAESGFNPRAVSRAGAQGIMQLMPGTARALGVRNPFDPVENIFAGAAYLRSLLDRFGGNEALALAAYNAGPGAVARYGGIPPYPETRAYVARVLGLSGIPAGMPEPPAQVTGTGPLPPGGAAPPKAAEVIAEEASEVLGALAVVWRYALSEYLLHATGGEEESS

Secondary structure (DSSP, 8-state):
-HHHHHHHHHHHHHHHHHHHHHHHT--HHHHHHHHHHHHTT-TT-B-TT--BTTTTB-HHHHHHTT-S-TT-HHHHHHHHHHHHHHHHHHTTT-HHHHHHHHHH-HHHHHHHTSS-S-HHHHHHHHHHHHHHTSPTTPPPPPS------PPPP---PPPPHHHHHHHHHHHHHHHHHHHHHHHHHHHHHHHHSSS----